Protein 6TCS (pdb70)

Solvent-accessible surface area: 10049 Å² total; per-residue (Å²): 127,2,100,7,70,19,55,52,83,70,39,88,18,58,87,44,68,179,6,68,0,53,0,118,9,72,82,47,0,58,138,107,87,48,11,32,0,1,0,0,16,17,70,127,88,91,22,6,98,3,3,0,40,5,6,64,102,68,44,110,82,10,55,104,50,6,55,9,60,39,67,17,45,65,0,32,0,29,0,62,42,0,65,95,69,1,40,7,30,0,13,0,0,0,5,55,58,69,14,10,25,13,0,81,5,0,61,3,48,43,104,196,35,107,4,67,13,58,38,31,32,137,24,63,71,56,25,59,24,132,0,24,0,48,9,54,58,65,51,2,87,53,1,37,0,1,0,0,0,19,28,33,102,95,44,42,7,46,0,3,0,1,9,17,130,91,33,67,65,51,46,8,96,74,9,73,76,69,15,72,5,48,72,38,68,107,140,37,12,0,28,1,56,9,63,67,6,44,71,95,2,29,2,43,4,12,0,0,45,4,22,95,157,83,22,51,35,8,0,42,24,26,4,83,17,24,101,0,40,8,44,147

Foldseek 3Di:
DKAKAKPPQEDEEAFFAKDKIKIFIPWFQDDPRFRAKWKWWAAPLFDTATADGRQFHGDPPHDPQWGKDDGTGMIMIMRNGHDPVRQTWMKMWGLSDPPIFIYWTYGYHYCVWAWAKDFADEDEAQAKTKMKIAIPPDQLLPFQKKFKWWAFVSTTIGTAKMAGNVGDIDGHPVQPPQWDKADDRVRNMIMIIGGRDDQRPFTFMKMFTFDPDDSTPDGRHIHSTDTHGHDD

Secondary structure (DSSP, 8-state):
---EEEE-SEEEE-TT--EEEEEEESS--EETTEE-EEEEEE-TTS--EEEEETTTEEPTT--TTEEEEEETTEEEEEESS--GGG-EEEEEEE-SSSSPEE---EEEEE---EEEEE--EEE-TT--EEEEEEEESS-GGG-SEEEEEEE-TTS-EEEEEEEETTS-EEE-TTTTTSEEEEEEGGGTEEEEEE-S--GGG-EEEEEEE--SSTTS---SEE---EEEEE--

Structure (mmCIF, N/CA/C/O backbone):
data_6TCS
#
_entry.id   6TCS
#
_cell.length_a   73.909
_cell.length_b   73.909
_cell.length_c   117.763
_cell.angle_alpha   90.000
_cell.angle_beta   90.000
_cell.angle_gamma   120.000
#
_symmetry.space_group_name_H-M   'P 31 2 1'
#
loop_
_entity.id
_entity.type
_entity.pdbx_description
1 polymer 'Omalizumab scFv'
2 non-polymer DI(HYDROXYETHYL)ETHER
3 water water
#
loop_
_atom_site.group_PDB
_atom_site.id
_atom_site.type_symbol
_atom_site.label_atom_id
_atom_site.label_alt_id
_atom_site.label_comp_id
_atom_site.label_asym_id
_atom_site.label_entity_id
_atom_site.label_seq_id
_atom_site.pdbx_PDB_ins_code
_atom_site.Cartn_x
_atom_site.Cartn_y
_atom_site.Cartn_z
_atom_site.occupancy
_atom_site.B_iso_or_equiv
_atom_site.auth_seq_id
_atom_site.auth_comp_id
_atom_site.auth_asym_id
_atom_site.auth_atom_id
_atom_site.pdbx_PDB_model_num
ATOM 1 N N . ASP A 1 1 ? -29.727 21.951 2.144 1.00 71.64 1 ASP A N 1
ATOM 2 C CA . ASP A 1 1 ? -30.899 21.733 1.302 1.00 65.02 1 ASP A CA 1
ATOM 3 C C . ASP A 1 1 ? -31.984 22.759 1.633 1.00 50.56 1 ASP A C 1
ATOM 4 O O . ASP A 1 1 ? -32.564 22.738 2.723 1.00 49.60 1 ASP A O 1
ATOM 9 N N . ILE A 1 2 ? -32.247 23.661 0.691 1.00 35.66 2 ILE A N 1
ATOM 10 C CA . ILE A 1 2 ? -33.222 24.724 0.897 1.00 33.13 2 ILE A CA 1
ATOM 11 C C . ILE A 1 2 ? -34.625 24.142 0.799 1.00 32.96 2 ILE A C 1
ATOM 12 O O . ILE A 1 2 ? -34.983 23.517 -0.205 1.00 34.12 2 ILE A O 1
AT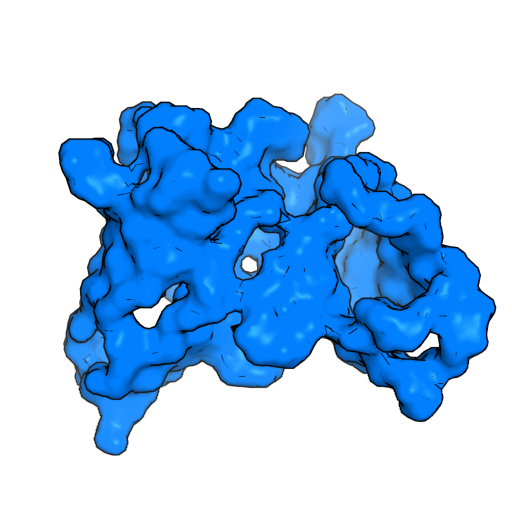OM 17 N N . GLN A 1 3 ? -35.426 24.349 1.838 1.00 23.39 3 GLN A N 1
ATOM 18 C CA . GLN A 1 3 ? -36.799 23.869 1.870 1.00 25.49 3 GLN A CA 1
ATOM 19 C C . GLN A 1 3 ? -37.749 25.034 1.616 1.00 21.13 3 GLN A C 1
ATOM 20 O O . GLN A 1 3 ? -37.496 26.160 2.052 1.00 21.34 3 GLN A O 1
ATOM 26 N N . LEU A 1 4 ? -38.833 24.764 0.893 1.00 21.24 4 LEU A N 1
ATOM 27 C CA . LEU A 1 4 ? -39.787 25.790 0.485 1.00 19.21 4 LEU A CA 1
ATOM 28 C C . LEU A 1 4 ? -41.152 25.460 1.066 1.00 24.93 4 LEU A C 1
ATOM 29 O O . LEU A 1 4 ? -41.676 24.363 0.841 1.00 25.68 4 LEU A O 1
ATOM 34 N N . THR A 1 5 ? -41.727 26.409 1.801 1.00 27.86 5 THR A N 1
ATOM 35 C CA . THR A 1 5 ? -43.042 26.256 2.416 1.00 37.43 5 THR A CA 1
ATOM 36 C C . THR A 1 5 ? -44.052 27.054 1.602 1.00 31.80 5 THR A C 1
ATOM 37 O O . THR A 1 5 ? -43.938 28.280 1.499 1.00 33.64 5 THR A O 1
ATOM 41 N N . GLN A 1 6 ? -45.036 26.367 1.030 1.00 23.05 6 GLN A N 1
ATOM 42 C CA . GLN A 1 6 ? -46.046 27.001 0.194 1.00 25.40 6 GLN A CA 1
ATOM 43 C C . GLN A 1 6 ? -47.356 27.089 0.958 1.00 28.93 6 GLN A C 1
ATOM 44 O O . GLN A 1 6 ? -47.819 26.094 1.525 1.00 31.73 6 GLN A O 1
ATOM 50 N N . SER A 1 7 ? -47.952 28.275 0.953 1.00 28.85 7 SER A N 1
ATOM 51 C CA . SER A 1 7 ? -49.199 28.516 1.654 1.00 28.96 7 SER A CA 1
ATOM 52 C C . SER A 1 7 ? -50.101 29.405 0.811 1.00 27.60 7 SER A C 1
ATOM 53 O O . SER A 1 7 ? -49.631 30.350 0.186 1.00 26.13 7 SER A O 1
ATOM 56 N N . PRO A 1 8 ? -51.402 29.090 0.774 1.00 29.74 8 PRO A N 1
ATOM 57 C CA . PRO A 1 8 ? -51.982 27.885 1.377 1.00 24.55 8 PRO A CA 1
ATOM 58 C C . PRO A 1 8 ? -51.693 26.644 0.533 1.00 26.06 8 PRO A C 1
ATOM 59 O O . PRO A 1 8 ? -51.187 26.789 -0.575 1.00 27.29 8 PRO A O 1
ATOM 63 N N . SER A 1 9 ? -51.987 25.449 1.046 1.00 27.46 9 SER A N 1
ATOM 64 C CA . SER A 1 9 ? -51.795 24.243 0.244 1.00 30.79 9 SER A CA 1
ATOM 65 C C . SER A 1 9 ? -52.916 24.025 -0.765 1.00 24.61 9 SER A C 1
ATOM 66 O O . SER A 1 9 ? -52.709 23.322 -1.757 1.00 27.92 9 SER A O 1
ATOM 69 N N . SER A 1 10 ? -54.090 24.604 -0.535 1.00 23.96 10 SER A N 1
ATOM 70 C CA . SER A 1 10 ? -55.193 24.542 -1.480 1.00 30.41 10 SER A CA 1
ATOM 71 C C . SER A 1 10 ? -56.141 25.690 -1.170 1.00 33.32 10 SER A C 1
ATOM 72 O O . SER A 1 10 ? -56.168 26.207 -0.050 1.00 28.84 10 SER A O 1
ATOM 75 N N . LEU A 1 11 ? -56.916 26.090 -2.177 1.00 29.80 11 LEU A N 1
ATOM 76 C CA . LEU A 1 11 ? -57.863 27.180 -1.992 1.00 28.72 11 LEU A CA 1
ATOM 77 C C . LEU A 1 11 ? -58.935 27.120 -3.071 1.00 31.29 11 LEU A C 1
ATOM 78 O O . LEU A 1 11 ? -58.695 26.647 -4.186 1.00 27.54 11 LEU A O 1
ATOM 83 N N . SER A 1 12 ? -60.115 27.618 -2.719 1.00 32.80 12 SER A N 1
ATOM 84 C CA . SER A 1 12 ? -61.243 27.742 -3.630 1.00 36.39 12 SER A CA 1
ATOM 85 C C . SER A 1 12 ? -61.527 29.216 -3.864 1.00 34.75 12 SER A C 1
ATOM 86 O O . SER A 1 12 ? -61.640 29.987 -2.906 1.00 33.59 12 SER A O 1
ATOM 89 N N . ALA A 1 13 ? -61.665 29.602 -5.128 1.00 33.73 13 ALA A N 1
ATOM 90 C CA . ALA A 1 13 ? -61.969 30.981 -5.475 1.00 34.16 13 ALA A CA 1
ATOM 91 C C . ALA A 1 13 ? -62.913 31.003 -6.670 1.00 33.33 13 ALA A C 1
ATOM 92 O O . ALA A 1 13 ? -63.117 29.995 -7.351 1.00 31.86 13 ALA A O 1
ATOM 94 N N . SER A 1 14 ? -63.496 32.170 -6.914 1.00 30.54 14 SER A N 1
ATOM 95 C CA . SER A 1 14 ? -64.398 32.378 -8.035 1.00 35.39 14 SER A CA 1
ATOM 96 C C . SER A 1 14 ? -63.675 33.099 -9.165 1.00 32.46 14 SER A C 1
ATOM 97 O O . SER A 1 14 ? -62.677 33.796 -8.950 1.00 30.89 14 SER A O 1
ATOM 100 N N . VAL A 1 15 ? -64.195 32.924 -10.383 1.00 25.22 15 VAL A N 1
ATOM 101 C CA . VAL A 1 15 ? -63.616 33.609 -11.533 1.00 27.85 15 VAL A CA 1
ATOM 102 C C . VAL A 1 15 ? -63.711 35.114 -11.325 1.00 21.28 15 VAL A C 1
ATOM 103 O O . VAL A 1 15 ? -64.722 35.636 -10.837 1.00 26.00 15 VAL A O 1
ATOM 107 N N . GLY A 1 16 ? -62.630 35.817 -11.659 1.00 21.89 16 GLY A N 1
ATOM 108 C CA . GLY A 1 16 ? -62.548 37.246 -11.453 1.00 29.37 16 GLY A CA 1
ATOM 109 C C . GLY A 1 16 ? -61.917 37.678 -10.146 1.00 31.09 16 GLY A C 1
ATOM 110 O O . GLY A 1 16 ? -61.620 38.871 -9.984 1.00 38.49 16 GLY A O 1
ATOM 111 N N . ASP A 1 17 ? -61.699 36.760 -9.211 1.00 26.34 17 ASP A N 1
ATOM 112 C CA . ASP A 1 17 ? -61.139 37.130 -7.920 1.00 32.35 17 ASP A CA 1
ATOM 113 C C . ASP A 1 17 ? -59.619 37.215 -7.984 1.00 26.28 17 ASP A C 1
ATOM 114 O O . ASP A 1 17 ? -58.969 36.579 -8.820 1.00 25.08 17 ASP A O 1
ATOM 119 N N . ARG A 1 18 ? -59.054 38.029 -7.097 1.00 27.00 18 ARG A N 1
ATOM 120 C CA . ARG A 1 18 ? -57.612 38.046 -6.906 1.00 33.56 18 ARG A CA 1
ATOM 121 C C . ARG A 1 18 ? -57.197 36.872 -6.028 1.00 36.59 18 ARG A C 1
ATOM 122 O O . ARG A 1 18 ? -57.862 36.551 -5.039 1.00 34.27 18 ARG A O 1
ATOM 130 N N . VAL A 1 19 ? -56.104 36.215 -6.412 1.00 34.39 19 VAL A N 1
ATOM 131 C CA . VAL A 1 19 ? -55.567 35.061 -5.700 1.00 27.43 19 VAL A CA 1
ATOM 132 C C . VAL A 1 19 ? -54.091 35.315 -5.440 1.00 28.19 19 VAL A C 1
ATOM 133 O O . VAL A 1 19 ? -53.353 35.693 -6.358 1.00 30.68 19 VAL A O 1
ATOM 137 N N . THR A 1 20 ? -53.660 35.114 -4.197 1.00 25.85 20 THR A N 1
ATOM 138 C CA . THR A 1 20 ? -52.252 35.254 -3.849 1.00 33.96 20 THR A CA 1
ATOM 139 C C . THR A 1 20 ? -51.766 34.004 -3.132 1.00 34.00 20 THR A C 1
ATOM 140 O O . THR A 1 20 ? -52.445 33.468 -2.253 1.00 38.10 20 THR A O 1
ATOM 144 N N . ILE A 1 21 ? -50.590 33.541 -3.534 1.00 32.94 21 ILE A N 1
ATOM 145 C CA . ILE A 1 21 ? -49.933 32.376 -2.964 1.00 31.74 21 ILE A CA 1
ATOM 146 C C . ILE A 1 21 ? -48.578 3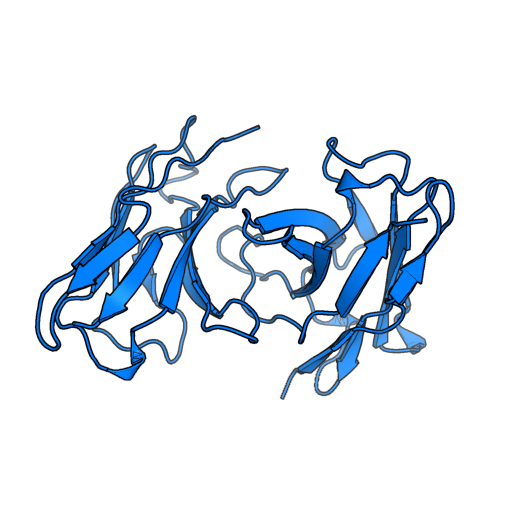2.833 -2.453 1.00 21.04 21 ILE A C 1
ATOM 147 O O . ILE A 1 21 ? -47.926 33.670 -3.083 1.00 23.20 21 ILE A O 1
ATOM 152 N N . THR A 1 22 ? -48.153 32.291 -1.318 1.00 24.99 22 THR A N 1
ATOM 153 C CA . THR A 1 22 ? -46.871 32.661 -0.742 1.00 30.17 22 THR A CA 1
ATOM 154 C C . THR A 1 22 ? -45.944 31.456 -0.702 1.00 23.66 22 THR A C 1
ATOM 155 O O . THR A 1 22 ? -46.381 30.308 -0.562 1.00 22.51 22 THR A O 1
ATOM 159 N N . CYS A 1 23 ? -44.657 31.737 -0.849 1.00 22.33 23 CYS A N 1
ATOM 160 C CA A CYS A 1 23 ? -43.618 30.724 -0.721 0.45 24.42 23 CYS A CA 1
ATOM 161 C CA B CYS A 1 23 ? -43.598 30.744 -0.742 0.55 24.36 23 CYS A CA 1
ATOM 162 C C . CYS A 1 23 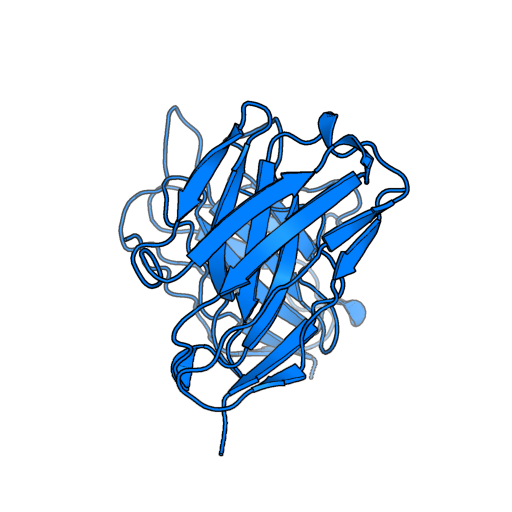? -42.567 31.256 0.244 1.00 26.31 23 CYS A C 1
ATOM 163 O O . CYS A 1 23 ? -42.044 32.361 0.065 1.00 31.16 23 CYS A O 1
ATOM 168 N N . ARG A 1 24 ? -42.281 30.477 1.281 1.00 24.63 24 ARG A N 1
ATOM 169 C CA . ARG A 1 24 ? -41.246 30.803 2.251 1.00 28.78 24 ARG A CA 1
ATOM 170 C C . ARG A 1 24 ? -40.081 29.848 2.052 1.00 25.56 24 ARG A C 1
ATOM 171 O O . ARG A 1 24 ? -40.278 28.629 2.007 1.00 23.41 24 ARG A O 1
ATOM 179 N N . ALA A 1 25 ? -38.881 30.401 1.918 1.00 24.20 25 ALA A N 1
ATOM 180 C CA . ALA A 1 25 ? -37.673 29.609 1.751 1.00 28.84 25 ALA A CA 1
ATOM 181 C C . ALA A 1 25 ? -36.921 29.535 3.074 1.00 31.43 25 ALA A C 1
ATOM 182 O O . ALA A 1 25 ? -36.811 30.533 3.793 1.00 29.70 25 ALA A O 1
ATOM 184 N N . SER A 1 26 ? -36.408 28.344 3.393 1.00 24.46 26 SER A N 1
ATOM 185 C CA . SER A 1 26 ? -35.668 28.117 4.628 1.00 32.84 26 SER A CA 1
ATOM 186 C C . SER A 1 26 ? -34.295 28.769 4.627 1.00 32.34 26 SER A C 1
ATOM 187 O O . SER A 1 26 ? -33.570 28.646 5.619 1.00 37.57 26 SER A O 1
ATOM 190 N N . GLN A 1 27 ? -33.931 29.448 3.545 1.00 32.59 27 GLN A N 1
ATOM 191 C CA . GLN A 1 27 ? -32.638 30.092 3.379 1.00 33.66 27 GLN A CA 1
ATOM 192 C C . GLN A 1 27 ? -32.768 31.042 2.194 1.00 35.97 27 GLN A C 1
ATOM 193 O O . GLN A 1 27 ? -33.575 30.809 1.287 1.00 26.56 27 GLN A O 1
ATOM 199 N N . SER A 1 28 ? -31.997 32.128 2.222 1.00 32.60 28 SER A N 1
ATOM 200 C CA . SER A 1 28 ? -32.109 33.134 1.172 1.00 30.97 28 SER A CA 1
ATOM 201 C C . SER A 1 28 ? -31.793 32.543 -0.200 1.00 30.99 28 SER A C 1
ATOM 202 O O . SER A 1 28 ? -30.904 31.700 -0.348 1.00 32.85 28 SER A O 1
ATOM 205 N N . VAL A 1 29 ? -32.534 32.987 -1.207 1.00 25.93 29 VAL A N 1
ATOM 206 C CA . VAL A 1 29 ? -32.250 32.625 -2.588 1.00 28.99 29 VAL A CA 1
ATOM 207 C C . VAL A 1 29 ? -31.793 33.842 -3.390 1.00 30.93 29 VAL A C 1
ATOM 208 O O . VAL A 1 29 ? -31.830 33.826 -4.617 1.00 30.83 29 VAL A O 1
ATOM 212 N N . ASP A 1 30 ? -31.354 34.895 -2.705 1.00 34.91 30 ASP A N 1
ATOM 213 C CA . ASP A 1 30 ? -30.817 36.075 -3.368 1.00 37.65 30 ASP A CA 1
ATOM 214 C C . ASP A 1 30 ? -29.379 35.841 -3.817 1.00 44.08 30 ASP A C 1
ATOM 215 O O . ASP A 1 30 ? -28.625 35.091 -3.190 1.00 44.34 30 ASP A O 1
ATOM 220 N N . TYR A 1 31 ? -29.001 36.507 -4.908 1.00 46.21 31 TYR A N 1
ATOM 221 C CA . TYR A 1 31 ? -27.622 36.462 -5.392 1.00 48.48 31 TYR A CA 1
ATOM 222 C C . TYR A 1 31 ? -27.404 37.590 -6.388 1.00 47.89 31 TYR A C 1
ATOM 223 O O . TYR A 1 31 ? -28.034 37.608 -7.452 1.00 37.55 31 TYR A O 1
ATOM 232 N N . ASP A 1 32 ? -26.511 38.521 -6.043 1.00 55.59 32 ASP A N 1
ATOM 233 C CA . ASP A 1 32 ? -26.107 39.609 -6.936 1.00 61.28 32 ASP A CA 1
ATOM 234 C C . ASP A 1 32 ? -27.305 40.455 -7.366 1.00 61.50 32 ASP A C 1
ATOM 235 O O . ASP A 1 32 ? -27.456 40.802 -8.540 1.00 61.87 32 ASP A O 1
ATOM 238 N N . GLY A 1 33 ? -28.172 40.787 -6.409 1.00 57.20 33 GLY A N 1
ATOM 239 C CA . GLY A 1 33 ? -29.318 41.631 -6.675 1.00 59.77 33 GLY A CA 1
ATOM 240 C C . GLY A 1 33 ? -30.530 40.936 -7.260 1.00 64.68 33 GLY A C 1
ATOM 241 O O . GLY A 1 33 ? -31.575 41.583 -7.417 1.00 69.67 33 GLY A O 1
ATOM 242 N N . ASP A 1 34 ? -30.435 39.653 -7.596 1.00 56.39 34 ASP A N 1
ATOM 243 C CA . ASP A 1 34 ? -31.558 38.888 -8.116 1.00 47.38 34 ASP A CA 1
ATOM 244 C C . ASP A 1 34 ? -31.975 37.813 -7.120 1.00 43.08 34 ASP A C 1
ATOM 245 O O . ASP A 1 34 ? -31.215 37.428 -6.224 1.00 34.82 34 ASP A O 1
ATOM 249 N N . SER A 1 35 ? -33.206 37.330 -7.288 1.00 31.69 35 SER A N 1
ATOM 250 C CA . SER A 1 35 ? -33.793 36.314 -6.419 1.00 32.78 35 SER A CA 1
ATOM 251 C C . SER A 1 35 ? -34.188 35.125 -7.283 1.00 31.99 35 SER A C 1
ATOM 252 O O . SER A 1 35 ? -35.074 35.239 -8.136 1.00 35.07 35 SER A O 1
ATOM 255 N N . TYR A 1 36 ? -33.546 33.983 -7.052 1.00 28.48 36 TYR A N 1
ATOM 256 C CA . TYR A 1 36 ? -33.719 32.819 -7.920 1.00 26.40 36 TYR A CA 1
ATOM 257 C C . TYR A 1 36 ? -34.900 31.976 -7.438 1.00 19.96 36 TYR A C 1
ATOM 258 O O . TYR A 1 36 ? -34.769 30.850 -6.959 1.00 23.23 36 TYR A O 1
ATOM 267 N N . MET A 1 37 ? -36.084 32.559 -7.587 1.00 16.03 37 MET A N 1
ATOM 268 C CA . MET A 1 37 ? -37.333 31.887 -7.271 1.00 21.99 37 MET A CA 1
ATOM 269 C C . MET A 1 37 ? -38.176 31.799 -8.535 1.00 22.59 37 MET A C 1
ATOM 270 O O . MET A 1 37 ? -38.277 32.767 -9.298 1.00 22.79 37 MET A O 1
ATOM 275 N N . ASN A 1 38 ? -38.774 30.638 -8.756 1.00 15.73 38 ASN A N 1
ATOM 276 C CA . ASN A 1 38 ? -39.507 30.368 -9.984 1.00 16.71 38 ASN A CA 1
ATOM 277 C C . ASN A 1 38 ? -40.883 29.824 -9.636 1.00 23.83 38 ASN A C 1
ATOM 278 O O . ASN A 1 38 ? -41.077 29.231 -8.571 1.00 25.95 38 ASN A O 1
ATOM 283 N N . TRP A 1 39 ? -41.844 30.041 -10.530 1.00 16.62 39 TRP A N 1
ATOM 284 C CA . TRP A 1 39 ? -43.202 29.559 -10.316 1.00 12.65 39 TRP A CA 1
ATOM 285 C C . TRP A 1 39 ? -43.636 28.727 -11.509 1.00 18.93 39 TRP A C 1
ATOM 286 O O . TRP A 1 39 ? -43.408 29.115 -12.656 1.00 17.19 39 TRP A O 1
ATOM 297 N N . TYR A 1 40 ? -44.263 27.587 -11.232 1.00 21.40 40 TYR A N 1
ATOM 298 C CA . TYR A 1 40 ? -44.767 26.698 -12.266 1.00 16.28 40 TYR A CA 1
ATOM 299 C C . TYR A 1 40 ? -46.264 26.486 -12.095 1.00 20.50 40 TYR A C 1
ATOM 300 O O . TYR A 1 40 ? -46.810 26.610 -10.993 1.00 22.08 40 TYR A O 1
ATOM 309 N N . GLN A 1 41 ? -46.916 26.161 -13.204 1.00 18.61 41 GLN A N 1
ATOM 310 C CA . GLN A 1 41 ? -48.329 25.820 -13.237 1.00 13.39 41 GLN A CA 1
ATOM 311 C C . GLN A 1 41 ? -48.460 24.405 -13.772 1.00 22.50 41 GLN A C 1
ATOM 312 O O . GLN A 1 41 ? -47.858 24.068 -14.797 1.00 18.84 41 GLN A O 1
ATOM 318 N N . GLN A 1 42 ? -49.235 23.574 -13.082 1.00 22.97 42 GLN A N 1
ATOM 319 C CA . GLN A 1 42 ? -49.463 22.206 -13.524 1.00 21.84 42 GLN A CA 1
ATOM 320 C C . GLN A 1 42 ? -50.952 21.914 -13.511 1.00 28.22 42 GLN A C 1
ATOM 321 O O . GLN A 1 42 ? -51.597 22.007 -12.463 1.00 26.16 42 GLN A O 1
ATOM 327 N N . LYS A 1 43 ? -51.484 21.562 -14.661 1.00 29.20 43 LYS A N 1
ATOM 328 C CA . LYS A 1 43 ? -52.825 21.023 -14.789 1.00 32.48 43 LYS A CA 1
ATOM 329 C C . LYS A 1 43 ? -52.775 19.502 -14.729 1.00 34.13 43 LYS A C 1
ATOM 330 O O . LYS A 1 43 ? -51.740 18.897 -15.016 1.00 32.56 43 LYS A O 1
ATOM 336 N N . PRO A 1 44 ? -53.866 18.849 -14.325 1.00 51.03 44 PRO A N 1
ATOM 337 C CA . PRO A 1 44 ? -53.811 17.395 -14.115 1.00 54.91 44 PRO A CA 1
ATOM 338 C C . PRO A 1 44 ? -53.501 16.642 -15.401 1.00 58.51 44 PRO A C 1
ATOM 339 O O . PRO A 1 44 ? -54.036 16.944 -16.471 1.00 56.54 44 PRO A O 1
ATOM 343 N N . GLY A 1 45 ? -52.615 15.652 -15.283 1.00 56.34 45 GLY A N 1
ATOM 344 C CA . GLY A 1 45 ? -52.202 14.841 -16.406 1.00 50.18 45 GLY A CA 1
ATOM 345 C C . GLY A 1 45 ? -51.088 15.417 -17.251 1.00 46.31 45 GLY A C 1
ATOM 346 O O . GLY A 1 45 ? -50.568 14.709 -18.121 1.00 51.51 45 GLY A O 1
ATOM 347 N N . LYS A 1 46 ? -50.693 16.665 -17.024 1.00 46.27 46 LYS A N 1
ATOM 348 C CA . LYS A 1 46 ? -49.720 17.343 -17.862 1.00 43.33 46 LYS A CA 1
ATOM 349 C C . LYS A 1 46 ? -48.498 17.740 -17.043 1.00 36.22 46 LYS A C 1
ATOM 350 O O . LYS A 1 46 ? -48.540 17.807 -15.812 1.00 32.26 46 LYS A O 1
ATOM 354 N N . ALA A 1 47 ? -47.399 18.000 -17.748 1.00 27.98 47 ALA A N 1
ATOM 355 C CA . ALA A 1 47 ? -46.178 18.440 -17.101 1.00 23.38 47 ALA A CA 1
ATOM 356 C C . ALA A 1 47 ? -46.315 19.881 -16.607 1.00 20.49 47 ALA A C 1
ATOM 357 O O . ALA A 1 47 ? -47.165 20.638 -17.085 1.00 20.03 47 ALA A O 1
ATOM 359 N N . PRO A 1 48 ? -45.501 20.280 -15.633 1.00 20.08 48 PRO A N 1
ATOM 360 C CA . PRO A 1 48 ? -45.515 21.678 -15.195 1.00 17.18 48 PRO A CA 1
ATOM 361 C C . PRO A 1 48 ? -45.136 22.623 -16.326 1.00 22.43 48 PRO A C 1
ATOM 362 O O . PRO A 1 48 ? -44.441 22.260 -17.279 1.00 27.93 48 PRO A O 1
ATOM 366 N N . LYS A 1 49 ? -45.613 23.858 -16.205 1.00 21.09 49 LYS A N 1
ATOM 367 C CA . LYS A 1 49 ? -45.330 24.924 -17.157 1.00 20.69 49 LYS A CA 1
ATOM 368 C C . LYS A 1 49 ? -44.723 26.106 -16.411 1.00 23.87 49 LYS A C 1
ATOM 369 O O . LYS A 1 49 ? -45.281 26.565 -15.409 1.00 16.44 49 LYS A O 1
ATOM 374 N N . LEU A 1 50 ? -43.586 26.596 -16.899 1.00 20.12 50 LEU A N 1
ATOM 375 C CA . LEU A 1 50 ? -42.908 27.715 -16.253 1.00 16.86 50 LEU A CA 1
ATOM 376 C C . LEU A 1 50 ? -43.691 29.007 -16.462 1.00 22.04 50 LEU A C 1
ATOM 377 O O . LEU A 1 50 ? -43.970 29.397 -17.602 1.00 22.35 50 LEU A O 1
ATOM 382 N N . LEU A 1 51 ? -44.042 29.678 -15.364 1.00 21.38 51 LEU A N 1
ATOM 383 C CA . LEU A 1 51 ? -44.722 30.970 -15.428 1.00 21.74 51 LEU A CA 1
ATOM 384 C C . LEU A 1 51 ? -43.783 32.138 -15.161 1.00 21.82 51 LEU A C 1
ATOM 385 O O . LEU A 1 51 ? -43.802 33.135 -15.889 1.00 20.97 51 LEU A O 1
ATOM 390 N N . ILE A 1 52 ? -42.966 32.032 -14.117 1.00 18.70 52 ILE A N 1
ATOM 391 C CA . ILE A 1 52 ? -42.153 33.128 -13.609 1.00 21.23 52 ILE A CA 1
ATOM 392 C C . ILE A 1 52 ? -40.753 32.603 -13.341 1.00 19.91 52 ILE A C 1
ATOM 393 O O . ILE A 1 52 ? -40.589 31.505 -12.799 1.00 24.94 52 ILE A O 1
ATOM 398 N N . TYR A 1 53 ? -39.744 33.387 -13.697 1.00 19.69 53 TYR A N 1
ATOM 399 C CA . TYR A 1 53 ? -38.383 33.089 -13.289 1.00 18.51 53 TYR A CA 1
ATOM 400 C C . TYR A 1 53 ? -37.759 34.334 -12.681 1.00 17.85 53 TYR A C 1
ATOM 401 O O . TYR A 1 53 ? -38.185 35.458 -12.959 1.00 27.13 53 TYR A O 1
ATOM 410 N N . ALA A 1 54 ? -36.746 34.115 -11.838 1.00 19.13 54 ALA A N 1
ATOM 411 C CA . ALA A 1 54 ? -36.061 35.196 -11.129 1.00 19.68 54 ALA A CA 1
ATOM 412 C C . ALA A 1 54 ? -37.062 36.076 -10.384 1.00 20.59 54 ALA A C 1
ATOM 413 O O . ALA A 1 54 ? -36.998 37.307 -10.430 1.00 19.48 54 ALA A O 1
ATOM 415 N N . ALA A 1 55 ? -38.028 35.419 -9.733 1.00 20.99 55 ALA A N 1
ATOM 416 C CA . ALA A 1 55 ? -38.979 36.027 -8.804 1.00 20.31 55 ALA A CA 1
ATOM 417 C C . ALA A 1 55 ? -40.076 36.842 -9.481 1.00 20.32 55 ALA A C 1
ATOM 418 O O . ALA A 1 55 ? -41.233 36.767 -9.058 1.00 23.99 55 ALA A O 1
ATOM 420 N N . SER A 1 56 ? -39.750 37.622 -10.520 1.00 28.83 56 SER A N 1
ATOM 421 C CA . SER A 1 56 ? -40.746 38.525 -11.091 1.00 31.58 56 SER A CA 1
ATOM 422 C C . SER A 1 56 ? -40.784 38.585 -12.612 1.00 31.78 56 SER A C 1
ATOM 423 O O . SER A 1 56 ? -41.600 39.340 -13.148 1.00 34.99 56 SER A O 1
ATOM 426 N N . TYR A 1 57 ? -39.956 37.825 -13.325 1.00 26.86 57 TYR A N 1
ATOM 427 C CA . TYR A 1 57 ? -39.911 37.903 -14.781 1.00 28.82 57 TYR A CA 1
ATOM 428 C C . TYR A 1 57 ? -40.900 36.925 -15.406 1.00 29.04 57 TYR A C 1
ATOM 429 O O . TYR A 1 57 ? -40.906 35.732 -15.080 1.00 30.29 57 TYR A O 1
ATOM 438 N N . LEU A 1 58 ? -41.733 37.441 -16.302 1.00 30.40 58 LEU A N 1
ATOM 439 C CA . LEU A 1 58 ? -42.751 36.643 -16.966 1.00 27.32 58 LEU A CA 1
ATOM 440 C C . LEU A 1 58 ? -42.122 35.828 -18.088 1.00 26.35 58 LEU A C 1
ATOM 441 O O . LEU A 1 58 ? -41.369 36.363 -18.907 1.00 32.25 58 LEU A O 1
ATOM 446 N N . GLU A 1 59 ? -42.418 34.533 -18.115 1.00 27.94 59 GLU A N 1
ATOM 447 C CA . GLU A 1 59 ? -42.042 33.704 -19.250 1.00 33.66 59 GLU A CA 1
ATOM 448 C C . GLU A 1 59 ? -42.867 34.099 -20.473 1.00 34.70 59 GLU A C 1
ATOM 449 O O . GLU A 1 59 ? -44.021 34.520 -20.357 1.00 32.13 59 GLU A O 1
ATOM 455 N N . SER A 1 60 ? -42.257 33.989 -21.654 1.00 39.19 60 SER A N 1
ATOM 456 C CA . SER A 1 60 ? -42.938 34.395 -22.880 1.00 43.99 60 SER A CA 1
ATOM 457 C C . SER A 1 60 ? -44.244 33.630 -23.058 1.00 40.07 60 SER A C 1
ATOM 458 O O . SER A 1 60 ? -44.325 32.429 -22.782 1.00 46.84 60 SER A O 1
ATOM 461 N N . GLY A 1 61 ? -45.278 34.342 -23.507 1.00 38.71 61 GLY A N 1
ATOM 462 C CA . GLY A 1 61 ? -46.592 33.763 -23.692 1.00 36.52 61 GLY A CA 1
ATOM 463 C C . GLY A 1 61 ? -47.453 33.674 -22.448 1.00 42.39 61 GLY A C 1
ATOM 464 O O . GLY A 1 61 ? -48.635 33.329 -22.560 1.00 47.85 61 GLY A O 1
ATOM 465 N N . VAL A 1 62 ? -46.914 33.969 -21.273 1.00 33.67 62 VAL A N 1
ATOM 466 C CA . VAL A 1 62 ? -47.701 33.892 -20.041 1.00 31.96 62 VAL A CA 1
ATOM 467 C C . VAL A 1 62 ? -48.530 35.168 -19.905 1.00 32.69 62 VAL A C 1
ATOM 468 O O . VAL A 1 62 ? -47.984 36.271 -20.063 1.00 30.81 62 VAL A O 1
ATOM 472 N N . PRO A 1 63 ? -49.829 35.061 -19.627 1.00 33.20 63 PRO A N 1
ATOM 473 C CA . PRO A 1 63 ? -50.674 36.260 -19.561 1.00 27.51 63 PRO A CA 1
ATOM 474 C C . PRO A 1 63 ? -50.258 37.181 -18.424 1.00 35.43 63 PRO A C 1
ATOM 475 O O . PRO A 1 63 ? -49.773 36.740 -17.379 1.00 29.86 63 PRO A O 1
ATOM 479 N N . SER A 1 64 ? -50.482 38.480 -18.631 1.00 37.75 64 SER A N 1
ATOM 480 C CA . SER A 1 64 ? -50.033 39.495 -17.684 1.00 43.60 64 SER A CA 1
ATOM 481 C C . SER A 1 64 ? -50.758 39.443 -16.344 1.00 40.18 64 SER A C 1
ATOM 482 O O . SER A 1 64 ? -50.347 40.145 -15.414 1.00 38.84 64 SER A O 1
ATOM 485 N N . ARG A 1 65 ? -51.823 38.648 -16.211 1.00 30.87 65 ARG A N 1
ATOM 486 C CA . ARG A 1 65 ? -52.482 38.560 -14.914 1.00 29.82 65 ARG A CA 1
ATOM 487 C C . ARG A 1 65 ? -51.653 37.789 -13.895 1.00 32.86 65 ARG A C 1
ATOM 488 O O . ARG A 1 65 ? -51.985 37.819 -12.707 1.00 30.59 65 ARG A O 1
ATOM 496 N N . PHE A 1 66 ? -50.594 37.107 -14.327 1.00 31.93 66 PHE A N 1
ATOM 497 C CA . PHE A 1 66 ? -49.660 36.450 -13.425 1.00 28.06 66 PHE A CA 1
ATOM 498 C C . PHE A 1 66 ? -48.518 37.401 -13.098 1.00 33.32 66 PHE A C 1
ATOM 499 O O . PHE A 1 66 ? -47.886 37.950 -14.004 1.00 30.27 66 PHE A O 1
ATOM 507 N N . SER A 1 67 ? -48.252 37.595 -11.808 1.00 29.59 67 SER A N 1
ATOM 508 C CA . SER A 1 67 ? -47.105 38.389 -11.396 1.00 31.90 67 SER A CA 1
ATOM 509 C C . SER A 1 67 ? -46.482 37.777 -10.153 1.00 33.31 67 SER A C 1
ATOM 510 O O . SER A 1 67 ? -47.186 37.255 -9.284 1.00 36.15 67 SER A O 1
ATOM 513 N N . GLY A 1 68 ? -45.156 37.839 -10.080 1.00 30.80 68 GLY A N 1
ATOM 514 C CA . GLY A 1 68 ? -44.416 37.382 -8.921 1.00 26.10 68 GLY A CA 1
ATOM 515 C C . GLY A 1 68 ? -43.722 38.549 -8.247 1.00 29.28 68 GLY A C 1
ATOM 516 O O . GLY A 1 68 ? -43.384 39.543 -8.895 1.00 34.31 68 GLY A O 1
ATOM 517 N N . SER A 1 69 ? -43.521 38.429 -6.937 1.00 22.59 69 SER A N 1
ATOM 518 C CA . SER A 1 69 ? -42.805 39.449 -6.186 1.00 26.78 69 SER A CA 1
ATOM 519 C C . SER A 1 69 ? -42.082 38.792 -5.020 1.00 27.96 69 SER A C 1
ATOM 520 O O . SER A 1 69 ? -42.300 37.616 -4.708 1.00 24.29 69 SER A O 1
ATOM 523 N N . GLY A 1 70 ? -41.214 39.567 -4.387 1.00 33.15 70 GLY A N 1
ATOM 524 C CA . GLY A 1 70 ? -40.533 39.156 -3.173 1.00 33.36 70 GLY A CA 1
ATOM 525 C C . GLY A 1 70 ? -39.030 39.067 -3.358 1.00 34.88 70 GLY A C 1
ATOM 526 O O . GLY A 1 70 ? -38.487 39.219 -4.451 1.00 35.31 70 GLY A O 1
ATOM 527 N N . SER A 1 71 ? -38.362 38.808 -2.235 1.00 33.29 71 SER A N 1
ATOM 528 C CA . SER A 1 71 ? -36.915 38.638 -2.206 1.00 45.66 71 SER A CA 1
ATOM 529 C C . SER A 1 71 ? -36.540 37.932 -0.908 1.00 42.18 71 SER A C 1
ATOM 530 O O . SER A 1 71 ? -37.373 37.734 -0.020 1.00 36.62 71 SER A O 1
ATOM 533 N N . GLY A 1 72 ? -35.269 37.551 -0.813 1.00 34.75 72 GLY A N 1
ATOM 534 C CA . GLY A 1 72 ? -34.774 36.883 0.374 1.00 31.97 72 GLY A CA 1
ATOM 535 C C . GLY A 1 72 ? -35.383 35.510 0.556 1.00 33.07 72 GLY A C 1
ATOM 536 O O . GLY A 1 72 ? -35.090 34.581 -0.204 1.00 29.24 72 GLY A O 1
ATOM 537 N N . THR A 1 73 ? -36.247 35.375 1.557 1.00 31.53 73 THR A N 1
ATOM 538 C CA . THR A 1 73 ? -36.906 34.115 1.861 1.00 32.79 73 THR A CA 1
ATOM 539 C C . THR A 1 73 ? -38.412 34.157 1.655 1.00 30.53 73 THR A C 1
ATOM 540 O O . THR A 1 73 ? -39.088 33.180 1.993 1.00 34.67 73 THR A O 1
ATOM 544 N N . ASP A 1 74 ? -38.957 35.248 1.115 1.00 23.99 74 ASP A N 1
ATOM 545 C CA . ASP A 1 74 ? -40.395 35.511 1.159 1.00 25.68 74 ASP A CA 1
ATOM 546 C C . ASP A 1 74 ? -40.875 35.926 -0.225 1.00 27.16 74 ASP A C 1
ATOM 547 O O . ASP A 1 74 ? -40.522 37.009 -0.705 1.00 35.02 74 ASP A O 1
ATOM 552 N N . PHE A 1 75 ? -41.699 35.085 -0.855 1.00 23.82 75 PHE A N 1
ATOM 553 C CA . PHE A 1 75 ? -42.079 35.283 -2.248 1.00 20.92 75 PHE A CA 1
ATOM 554 C C . PHE A 1 75 ? -43.573 35.060 -2.432 1.00 25.23 75 PHE A C 1
ATOM 555 O O . PHE A 1 75 ? -44.203 34.302 -1.687 1.00 20.44 75 PHE A O 1
ATOM 563 N N . THR A 1 76 ? -44.129 35.724 -3.450 1.00 22.76 76 THR A N 1
ATOM 564 C CA . THR A 1 76 ? -45.565 35.734 -3.691 1.00 22.73 76 THR A CA 1
ATOM 565 C C . THR A 1 76 ? -45.855 35.611 -5.181 1.00 21.74 76 THR A C 1
ATOM 566 O O . THR A 1 76 ? -45.205 36.259 -6.006 1.00 22.78 76 THR A O 1
ATOM 570 N N . LEU A 1 77 ? -46.829 34.770 -5.517 1.00 18.50 77 LEU A N 1
ATOM 571 C CA . LEU A 1 77 ? -47.407 34.713 -6.853 1.00 21.64 77 LEU A CA 1
ATOM 572 C C . LEU A 1 77 ? -48.828 35.248 -6.779 1.00 25.76 77 LEU A C 1
ATOM 573 O O . LEU A 1 77 ? -49.611 34.823 -5.923 1.00 32.99 77 LEU A O 1
ATOM 578 N N . THR A 1 78 ? -49.154 36.188 -7.661 1.00 23.89 78 THR A N 1
ATOM 579 C CA . THR A 1 78 ? -50.448 36.855 -7.655 1.00 27.42 78 THR A CA 1
ATOM 580 C C . THR A 1 78 ? -51.134 36.635 -8.994 1.00 28.54 78 THR A C 1
ATOM 581 O O . THR A 1 78 ? -50.530 36.853 -10.050 1.00 26.25 78 THR A O 1
ATOM 585 N N . ILE A 1 79 ? -52.378 36.178 -8.947 1.00 31.18 79 ILE A N 1
ATOM 586 C CA . ILE A 1 79 ? -53.251 36.136 -10.114 1.00 29.57 79 ILE A CA 1
ATOM 587 C C . ILE A 1 79 ? -54.261 37.253 -9.917 1.00 27.87 79 ILE A C 1
ATOM 588 O O . ILE A 1 79 ? -55.112 37.177 -9.025 1.00 30.20 79 ILE A O 1
ATOM 593 N N . SER A 1 80 ? -54.155 38.307 -10.728 1.00 24.17 80 SER A N 1
ATOM 594 C CA . SER A 1 80 ? -54.931 39.513 -10.458 1.00 30.36 80 SER A CA 1
ATOM 595 C C . SER A 1 80 ? -56.418 39.277 -10.679 1.00 35.58 80 SER A C 1
ATOM 596 O O . SER A 1 80 ? -57.254 39.856 -9.974 1.00 34.26 80 SER A O 1
ATOM 599 N N . SER A 1 81 ? -56.768 38.431 -11.650 1.00 30.00 81 SER A N 1
ATOM 600 C CA . SER A 1 81 ? -58.170 38.183 -11.984 1.00 30.68 81 SER A CA 1
ATOM 601 C C . SER A 1 81 ? -58.260 36.744 -12.482 1.00 27.64 81 SER A C 1
ATOM 602 O O . SER A 1 81 ? -57.972 36.471 -13.651 1.00 29.64 81 SER A O 1
ATOM 605 N N . LEU A 1 82 ? -58.665 35.842 -11.593 1.00 23.87 82 LEU A N 1
ATOM 606 C CA . LEU A 1 82 ? -58.689 34.417 -11.901 1.00 19.95 82 LEU A CA 1
ATOM 607 C C . LEU A 1 82 ? -59.572 34.121 -13.112 1.00 26.25 82 LEU A C 1
ATOM 608 O O . LEU A 1 82 ? -60.726 34.556 -13.181 1.00 28.92 82 LEU A O 1
ATOM 613 N N . GLN A 1 83 ? -59.021 33.378 -14.074 1.00 23.60 83 GLN A N 1
ATOM 614 C CA . GLN A 1 83 ? -59.770 32.949 -15.246 1.00 24.53 83 GLN A CA 1
ATOM 615 C C . GLN A 1 83 ? -60.047 31.449 -15.173 1.00 23.75 83 GLN A C 1
ATOM 616 O O . GLN A 1 83 ? -59.309 30.713 -14.512 1.00 24.50 83 GLN A O 1
ATOM 622 N N . PRO A 1 84 ? -61.114 30.971 -15.827 1.00 22.37 84 PRO A N 1
ATOM 623 C CA . PRO A 1 84 ? -61.408 29.525 -15.815 1.00 29.02 84 PRO A CA 1
ATOM 624 C C . PRO A 1 84 ? -60.210 28.638 -16.106 1.00 31.97 84 PRO A C 1
ATOM 625 O O . PRO A 1 84 ? -60.035 27.609 -15.444 1.00 34.31 84 PRO A O 1
ATOM 629 N N . GLU A 1 85 ? -59.370 29.014 -17.069 1.00 29.98 85 GLU A N 1
ATOM 630 C CA . GLU A 1 85 ? -58.207 28.204 -17.418 1.00 34.42 85 GLU A CA 1
ATOM 631 C C . GLU A 1 85 ? -57.108 28.225 -16.357 1.00 38.07 85 GLU A C 1
ATOM 632 O O . GLU A 1 85 ? -56.064 27.601 -16.573 1.00 27.22 85 GLU A O 1
ATOM 635 N N . ASP A 1 86 ? -57.294 28.914 -15.231 1.00 38.30 86 ASP A N 1
ATOM 636 C CA . ASP A 1 86 ? -56.252 29.016 -14.218 1.00 31.83 86 ASP A CA 1
ATOM 637 C C . ASP A 1 86 ? -56.413 28.005 -13.087 1.00 30.18 86 ASP A C 1
ATOM 638 O O . ASP A 1 86 ? -55.591 27.996 -12.166 1.00 27.79 86 ASP A O 1
ATOM 643 N N . PHE A 1 87 ? -57.441 27.162 -13.126 1.00 32.86 87 PHE A N 1
ATOM 644 C CA . PHE A 1 87 ? -57.590 26.109 -12.125 1.00 34.47 87 PHE A CA 1
ATOM 645 C C . PHE A 1 87 ? -56.472 25.093 -12.317 1.00 30.24 87 PHE A C 1
ATOM 646 O O . PHE A 1 87 ? -56.444 24.376 -13.321 1.00 30.36 87 PHE A O 1
ATOM 648 N N . ALA A 1 88 ? -55.552 25.027 -11.364 1.00 27.16 88 ALA A N 1
ATOM 649 C CA . ALA A 1 88 ? -54.352 24.210 -11.513 1.00 22.73 88 ALA A CA 1
ATOM 650 C C . ALA A 1 88 ? -53.656 24.137 -10.164 1.00 24.80 88 ALA A C 1
ATOM 651 O O . ALA A 1 88 ? -54.121 24.704 -9.172 1.00 26.97 88 ALA A O 1
ATOM 653 N N . THR A 1 89 ? -52.525 23.441 -10.138 1.00 23.53 89 THR A N 1
ATOM 654 C CA . THR A 1 89 ? -51.637 23.432 -8.987 1.00 22.39 89 THR A CA 1
ATOM 655 C C . THR A 1 89 ? -50.425 24.290 -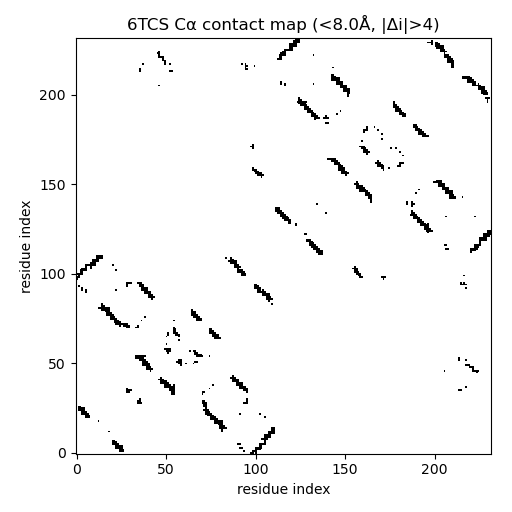9.311 1.00 20.19 89 THR A C 1
ATOM 656 O O . THR A 1 89 ? -49.851 24.174 -10.398 1.00 19.29 89 THR A O 1
ATOM 660 N N . TYR A 1 90 ? -50.041 25.150 -8.373 1.00 20.26 90 TYR A N 1
ATOM 661 C CA . TYR A 1 90 ? -48.940 26.082 -8.570 1.00 18.21 90 TYR A CA 1
ATOM 662 C C . TYR A 1 90 ? -47.802 25.727 -7.624 1.00 20.16 90 TYR A C 1
ATOM 663 O O . TYR A 1 90 ? -48.032 25.475 -6.438 1.00 24.10 90 TYR A O 1
ATOM 672 N N . TYR A 1 91 ? -46.584 25.686 -8.160 1.00 19.52 91 TYR A N 1
ATOM 673 C CA . TYR A 1 91 ? -45.391 25.295 -7.427 1.00 19.29 91 TYR A CA 1
ATOM 674 C C . TYR A 1 91 ? -44.360 26.408 -7.483 1.00 26.11 91 TYR A C 1
ATOM 675 O O . TYR A 1 91 ? -44.138 27.004 -8.543 1.00 20.10 91 TYR A O 1
ATOM 684 N N . CYS A 1 92 ? -43.711 26.664 -6.354 1.00 16.58 92 CYS A N 1
ATOM 685 C CA . CYS A 1 92 ? -42.499 27.466 -6.373 1.00 13.11 92 CYS A CA 1
ATOM 686 C C . CYS A 1 92 ? -41.279 26.553 -6.449 1.00 11.96 92 CYS A C 1
ATOM 687 O O . CYS A 1 92 ? -41.345 25.360 -6.142 1.00 13.78 92 CYS A O 1
ATOM 690 N N . GLN A 1 93 ? -40.157 27.131 -6.869 1.00 12.10 93 GLN A N 1
ATOM 691 C CA . GLN A 1 93 ? -38.922 26.382 -7.049 1.00 12.19 93 GLN A CA 1
ATOM 692 C C . GLN A 1 93 ? -37.760 27.352 -6.936 1.00 12.70 93 GLN A C 1
ATOM 693 O O . GLN A 1 93 ? -37.798 28.434 -7.528 1.00 20.43 93 GLN A O 1
ATOM 699 N N . GLN A 1 94 ? -36.732 26.965 -6.187 1.00 18.15 94 GLN A N 1
ATOM 700 C CA . GLN A 1 94 ? -35.537 27.785 -6.057 1.00 16.46 94 GLN A CA 1
ATOM 701 C C . GLN A 1 94 ? -34.447 27.233 -6.962 1.00 16.49 94 GLN A C 1
ATOM 702 O O . GLN A 1 94 ? -34.267 26.018 -7.070 1.00 19.19 94 GLN A O 1
ATOM 708 N N . SER A 1 95 ? -33.737 28.137 -7.628 1.00 17.38 95 SER A N 1
ATOM 709 C CA . SER A 1 95 ? -32.628 27.781 -8.501 1.00 22.81 95 SER A CA 1
ATOM 710 C C . SER A 1 95 ? -31.332 28.417 -8.023 1.00 28.55 95 SER A C 1
ATOM 711 O O . SER A 1 95 ? -30.404 28.616 -8.813 1.00 27.89 95 SER A O 1
ATOM 714 N N . HIS A 1 96 ? -31.265 28.750 -6.734 1.00 32.71 96 HIS A N 1
ATOM 715 C CA . HIS A 1 96 ? -30.076 29.371 -6.173 1.00 30.02 96 HIS A CA 1
ATOM 716 C C . HIS A 1 96 ? -28.965 28.360 -5.932 1.00 31.74 96 HIS A C 1
ATOM 717 O O . HIS A 1 96 ? -27.784 28.712 -6.032 1.00 35.99 96 HIS A O 1
ATOM 724 N N . GLU A 1 97 ? -29.308 27.113 -5.620 1.00 22.87 97 GLU A N 1
ATOM 725 C CA . GLU A 1 97 ? -28.271 26.122 -5.377 1.00 30.65 97 GLU A CA 1
ATOM 726 C C . GLU A 1 97 ? -28.859 24.723 -5.472 1.00 34.31 97 GLU A C 1
ATOM 727 O O . GLU A 1 97 ? -30.058 24.518 -5.259 1.00 31.59 97 GLU A O 1
ATOM 733 N N . ASP A 1 98 ? -27.991 23.769 -5.786 1.00 34.29 98 ASP A N 1
ATOM 734 C CA . ASP A 1 98 ? -28.369 22.369 -5.868 1.00 36.28 98 ASP A CA 1
ATOM 735 C C . ASP A 1 98 ? -28.337 21.747 -4.476 1.00 27.20 98 ASP A C 1
ATOM 736 O O . ASP A 1 98 ? -27.522 22.139 -3.651 1.00 32.11 98 ASP A O 1
ATOM 741 N N . PRO A 1 99 ? -29.238 20.791 -4.199 1.00 32.34 99 PRO A N 1
ATOM 742 C CA . PRO A 1 99 ? -30.325 20.351 -5.084 1.00 23.51 99 PRO A CA 1
ATOM 743 C C . PRO A 1 99 ? -31.408 21.413 -5.240 1.00 27.29 99 PRO A C 1
ATOM 744 O O . PRO A 1 99 ? -31.820 22.022 -4.255 1.00 22.90 99 PRO A O 1
ATOM 748 N N . TYR A 1 100 ? -31.832 21.653 -6.475 1.00 23.57 100 TYR A N 1
ATOM 749 C CA . TYR A 1 100 ? -32.918 22.590 -6.724 1.00 21.55 100 TYR A CA 1
ATOM 750 C C . TYR A 1 100 ? -34.206 21.988 -6.187 1.00 26.18 100 TYR A C 1
ATOM 751 O O . TYR A 1 100 ? -34.482 20.802 -6.394 1.00 35.55 100 TYR A O 1
ATOM 760 N N . THR A 1 101 ? -34.968 22.783 -5.446 1.00 18.05 101 THR A N 1
ATOM 761 C CA . THR A 1 101 ? -36.071 22.254 -4.663 1.00 15.69 101 THR A CA 1
ATOM 762 C C . THR A 1 101 ? -37.361 22.970 -5.009 1.00 15.07 101 THR A C 1
ATOM 763 O O . THR A 1 101 ? -37.367 24.157 -5.346 1.00 19.81 101 THR A O 1
ATOM 767 N N . PHE A 1 102 ? -38.452 22.226 -4.905 1.00 18.65 102 PHE A N 1
ATOM 768 C CA . PHE A 1 102 ? -39.788 22.705 -5.197 1.00 15.55 102 PHE A CA 1
ATOM 769 C C . PHE A 1 102 ? -40.585 22.768 -3.905 1.00 26.21 102 PHE A C 1
ATOM 770 O O . PHE A 1 102 ? -40.337 22.003 -2.968 1.00 18.72 102 PHE A O 1
ATOM 778 N N . GLY A 1 103 ? -41.537 23.691 -3.859 1.00 26.03 103 GLY A N 1
ATOM 779 C CA . GLY A 1 103 ? -42.557 23.638 -2.838 1.00 23.98 103 GLY A CA 1
ATOM 780 C C . GLY A 1 103 ? -43.521 22.504 -3.125 1.00 28.68 103 GLY A C 1
ATOM 781 O O . GLY A 1 103 ? -43.511 21.890 -4.193 1.00 25.22 103 GLY A O 1
ATOM 782 N N . CYS A 1 104 ? -44.375 22.215 -2.151 1.00 27.91 104 CYS A N 1
ATOM 783 C CA . CYS A 1 104 ? -45.291 21.093 -2.297 1.00 42.29 104 CYS A CA 1
ATOM 784 C C . CYS A 1 104 ? -46.618 21.485 -2.935 1.00 37.25 104 CYS A C 1
ATOM 785 O O . CYS A 1 104 ? -47.516 20.642 -3.034 1.00 39.21 104 CYS A O 1
ATOM 788 N N . GLY A 1 105 ? -46.757 22.725 -3.375 1.00 27.08 105 GLY A N 1
ATOM 789 C CA . GLY A 1 105 ? -47.803 23.060 -4.318 1.00 27.50 105 GLY A CA 1
ATOM 790 C C . GLY A 1 105 ? -49.014 23.698 -3.669 1.00 32.02 105 GLY A C 1
ATOM 791 O O . GLY A 1 105 ? -49.326 23.467 -2.495 1.00 31.04 105 GLY A O 1
ATOM 792 N N . THR A 1 106 ? -49.709 24.521 -4.447 1.00 27.76 106 THR A N 1
ATOM 793 C CA . THR A 1 106 ? -50.981 25.111 -4.046 1.00 19.85 106 THR A CA 1
ATOM 794 C C . THR A 1 106 ? -52.016 24.723 -5.090 1.00 21.02 106 THR A C 1
ATOM 795 O O . THR A 1 106 ? -51.928 25.150 -6.247 1.00 25.79 106 THR A O 1
ATOM 799 N N . LYS A 1 107 ? -52.987 23.912 -4.685 1.00 17.26 107 LYS A N 1
ATOM 800 C CA . LYS A 1 107 ? -54.064 23.510 -5.577 1.00 21.06 107 LYS A CA 1
ATOM 801 C C . LYS A 1 107 ? -55.121 24.611 -5.598 1.00 32.97 107 LYS A C 1
ATOM 802 O O . LYS A 1 107 ? -55.737 24.907 -4.568 1.00 30.08 107 LYS A O 1
ATOM 805 N N . VAL A 1 108 ? -55.314 25.241 -6.754 1.00 24.13 108 VAL A N 1
ATOM 806 C CA . VAL A 1 108 ? -56.281 26.325 -6.898 1.00 23.76 108 VAL A CA 1
ATOM 807 C C . VAL A 1 108 ? -57.511 25.742 -7.583 1.00 27.86 108 VAL A C 1
ATOM 808 O O . VAL A 1 108 ? -57.515 25.512 -8.794 1.00 32.76 108 VAL A O 1
ATOM 812 N N . GLU A 1 109 ? -58.557 25.489 -6.802 1.00 35.98 109 GLU A N 1
ATOM 813 C CA . GLU A 1 109 ? -59.815 24.954 -7.308 1.00 41.33 109 GLU A CA 1
ATOM 814 C C . GLU A 1 109 ? -60.810 26.096 -7.455 1.00 53.20 109 GLU A C 1
ATOM 815 O O . GLU A 1 109 ? -60.961 26.912 -6.543 1.00 48.23 109 GLU A O 1
ATOM 817 N N . ILE A 1 110 ? -61.478 26.161 -8.599 1.00 70.47 110 ILE A N 1
ATOM 818 C CA . ILE A 1 110 ? -62.306 27.310 -8.947 1.00 69.98 110 ILE A CA 1
ATOM 819 C C . ILE A 1 110 ? -63.760 26.988 -8.623 1.00 65.93 110 ILE A C 1
ATOM 820 O O . ILE A 1 110 ? -64.337 26.048 -9.184 1.00 58.45 110 ILE A O 1
ATOM 825 N N . LYS A 1 111 ? -64.341 27.776 -7.718 1.00 70.24 111 LYS A N 1
ATOM 826 C CA . LYS A 1 111 ? -65.702 27.583 -7.214 1.00 74.92 111 LYS A CA 1
ATOM 827 C C . LYS A 1 111 ? -65.875 26.192 -6.604 1.00 72.33 111 LYS A C 1
ATOM 828 O O . LYS A 1 111 ? -64.901 25.565 -6.177 1.00 63.80 111 LYS A O 1
ATOM 830 N N . GLU A 1 134 ? -40.726 22.505 -33.439 1.00 60.13 1001 GLU A N 1
ATOM 831 C CA . GLU A 1 134 ? -40.595 23.047 -32.091 1.00 58.58 1001 GLU A CA 1
ATOM 832 C C . GLU A 1 134 ? -40.166 21.951 -31.120 1.00 42.12 1001 GLU A C 1
ATOM 833 O O . GLU A 1 134 ? -40.539 20.790 -31.285 1.00 35.02 1001 GLU A O 1
ATOM 839 N N . VAL A 1 135 ? -39.389 22.336 -30.103 1.00 32.70 1002 VAL A N 1
ATOM 840 C CA . VAL A 1 135 ? -38.756 21.361 -29.224 1.00 37.02 1002 VAL A CA 1
ATOM 841 C C . VAL A 1 135 ? -39.813 20.531 -28.502 1.00 37.03 1002 VAL A C 1
ATOM 842 O O . VAL A 1 135 ? -40.789 21.063 -27.957 1.00 35.77 1002 VAL A O 1
ATOM 846 N N . GLN A 1 136 ? -39.626 19.213 -28.509 1.00 24.58 1003 GLN A N 1
ATOM 847 C CA . GLN A 1 136 ? -40.489 18.300 -27.775 1.00 35.39 1003 GLN A CA 1
ATOM 848 C C . GLN A 1 136 ? -39.645 17.205 -27.135 1.00 32.69 1003 GLN A C 1
ATOM 849 O O . GLN A 1 136 ? -38.681 16.721 -27.736 1.00 30.33 1003 GLN A O 1
ATOM 855 N N . LEU A 1 137 ? -40.011 16.818 -25.914 1.00 24.87 1004 LEU A N 1
ATOM 856 C CA . LEU A 1 137 ? -39.288 15.810 -25.144 1.00 29.17 1004 LEU A CA 1
ATOM 857 C C . LEU A 1 137 ? -40.202 14.619 -24.888 1.00 28.61 1004 LEU A C 1
ATOM 858 O O . LEU A 1 137 ? -41.342 14.796 -24.442 1.00 27.90 1004 LEU A O 1
ATOM 863 N N . VAL A 1 138 ? -39.707 13.410 -25.157 1.00 27.84 1005 VAL A N 1
ATOM 864 C CA . VAL A 1 138 ? -40.511 12.190 -25.056 1.00 35.12 1005 VAL A CA 1
ATOM 865 C C . VAL A 1 138 ? -39.764 11.157 -24.214 1.00 35.42 1005 VAL A C 1
ATOM 866 O O . VAL A 1 138 ? -38.729 10.630 -24.645 1.00 32.26 1005 VAL A O 1
ATOM 870 N N . GLU A 1 139 ? -40.303 10.840 -23.037 1.00 30.10 1006 GLU A N 1
ATOM 871 C CA . GLU A 1 139 ? -39.706 9.839 -22.160 1.00 32.65 1006 GLU A CA 1
ATOM 872 C C . GLU A 1 139 ? -40.129 8.434 -22.568 1.00 36.28 1006 GLU A C 1
ATOM 873 O O . GLU A 1 139 ? -41.226 8.218 -23.090 1.00 40.32 1006 GLU A O 1
ATOM 879 N N . SER A 1 140 ? -39.248 7.471 -22.301 1.00 29.63 1007 SER A N 1
ATOM 880 C CA . SER A 1 140 ? -39.586 6.060 -22.418 1.00 30.28 1007 SER A CA 1
ATOM 881 C C . SER A 1 140 ? -38.753 5.277 -21.410 1.00 30.63 1007 SER A C 1
ATOM 882 O O . SER A 1 140 ? -37.815 5.803 -20.804 1.00 23.67 1007 SER A O 1
ATOM 885 N N . GLY A 1 141 ? -39.109 4.006 -21.233 1.00 28.71 1008 GLY A N 1
ATOM 886 C CA . GLY A 1 141 ? -38.389 3.124 -20.340 1.00 32.14 1008 GLY A CA 1
ATOM 887 C C . GLY A 1 141 ? -39.014 2.919 -18.978 1.00 36.39 1008 GLY A C 1
ATOM 888 O O . GLY A 1 141 ? -38.472 2.143 -18.180 1.00 49.70 1008 GLY A O 1
ATOM 889 N N . GLY A 1 142 ? -40.129 3.588 -18.678 1.00 30.92 1009 GLY A N 1
ATOM 890 C CA . GLY A 1 142 ? -40.798 3.380 -17.410 1.00 31.86 1009 GLY A CA 1
ATOM 891 C C . GLY A 1 142 ? -41.654 2.127 -17.401 1.00 43.30 1009 GLY A C 1
ATOM 892 O O . GLY A 1 142 ? -41.846 1.460 -18.418 1.00 56.42 1009 GLY A O 1
ATOM 893 N N . GLY A 1 143 ? -42.171 1.806 -16.226 1.00 44.23 1010 GLY A N 1
ATOM 894 C CA . GLY A 1 143 ? -43.047 0.664 -16.069 1.00 39.34 1010 GLY A CA 1
ATOM 895 C C . GLY A 1 143 ? -42.966 0.112 -14.657 1.00 41.21 1010 GLY A C 1
ATOM 896 O O . GLY A 1 143 ? -42.521 0.789 -13.734 1.00 36.61 1010 GLY A O 1
ATOM 897 N N . LEU A 1 144 ? -43.409 -1.136 -14.524 1.00 44.87 1011 LEU A N 1
ATOM 898 C CA . LEU A 1 144 ? -43.472 -1.828 -13.243 1.00 43.93 1011 LEU A CA 1
ATOM 899 C C . LEU A 1 144 ? -42.190 -2.625 -13.024 1.00 45.85 1011 LEU A C 1
ATOM 900 O O . LEU A 1 144 ? -41.831 -3.470 -13.850 1.00 56.22 1011 LEU A O 1
ATOM 905 N N . VAL A 1 145 ? -41.506 -2.358 -11.910 1.00 43.15 1012 VAL A N 1
ATOM 906 C CA . VAL A 1 145 ? -40.263 -3.033 -11.557 1.00 44.37 1012 VAL A CA 1
ATOM 907 C C . VAL A 1 145 ? -40.367 -3.559 -10.133 1.00 43.96 1012 VAL A C 1
ATOM 908 O O . VAL A 1 145 ? -41.048 -2.977 -9.283 1.00 38.84 1012 VAL A O 1
ATOM 912 N N . GLN A 1 146 ? -39.670 -4.666 -9.871 1.00 49.80 1013 GLN A N 1
ATOM 913 C CA . GLN A 1 146 ? -39.612 -5.215 -8.525 1.00 52.52 1013 GLN A CA 1
ATOM 914 C C . GLN A 1 146 ? -38.602 -4.440 -7.677 1.00 50.07 1013 GLN A C 1
ATOM 915 O O . GLN A 1 146 ? -37.617 -3.911 -8.201 1.00 39.51 1013 GLN A O 1
ATOM 917 N N . PRO A 1 147 ? -38.834 -4.346 -6.366 1.00 55.98 1014 PRO A N 1
ATOM 918 C CA . PRO A 1 147 ? -37.862 -3.671 -5.496 1.00 52.58 1014 PRO A CA 1
ATOM 919 C C . PRO A 1 147 ? -36.492 -4.325 -5.600 1.00 49.95 1014 PRO A C 1
ATOM 920 O O . PRO A 1 147 ? -36.373 -5.547 -5.713 1.00 56.20 1014 PRO A O 1
ATOM 924 N N . GLY A 1 148 ? -35.452 -3.494 -5.576 1.00 36.12 1015 GLY A N 1
ATOM 925 C CA . GLY A 1 148 ? -34.104 -3.960 -5.819 1.00 37.17 1015 GLY A CA 1
ATOM 926 C C . GLY A 1 148 ? -33.708 -4.056 -7.279 1.00 42.55 1015 GLY A C 1
ATOM 927 O O . GLY A 1 148 ? -32.518 -4.232 -7.570 1.00 40.24 1015 GLY A O 1
ATOM 928 N N . GLY A 1 149 ? -34.656 -3.945 -8.207 1.00 44.50 1016 GLY A N 1
ATOM 929 C CA . GLY A 1 149 ? -34.358 -4.011 -9.621 1.00 39.22 1016 GLY A CA 1
ATOM 930 C C . GLY A 1 149 ? -33.779 -2.708 -10.146 1.00 45.07 1016 GLY A C 1
ATOM 931 O O . GLY A 1 149 ? -33.421 -1.793 -9.401 1.00 53.14 1016 GLY A O 1
ATOM 932 N N . SER A 1 150 ? -33.693 -2.632 -11.471 1.00 39.77 1017 SER A N 1
ATOM 933 C CA . SER A 1 150 ? -33.088 -1.493 -12.140 1.00 38.78 1017 SER A CA 1
ATOM 934 C C . SER A 1 150 ? -33.982 -1.011 -13.273 1.00 38.19 1017 SER A C 1
ATOM 935 O O . SER A 1 150 ? -34.787 -1.763 -13.829 1.00 38.37 1017 SER A O 1
ATOM 938 N N . LEU A 1 151 ? -33.816 0.264 -13.614 1.00 40.95 1018 LEU A N 1
ATOM 939 C CA A LEU A 1 151 ? -34.582 0.896 -14.675 0.44 45.43 1018 LEU A CA 1
ATOM 940 C CA B LEU A 1 151 ? -34.581 0.896 -14.676 0.56 45.42 1018 LEU A CA 1
ATOM 941 C C . LEU A 1 151 ? -33.662 1.763 -15.520 1.00 42.67 1018 LEU A C 1
ATOM 942 O O . LEU A 1 151 ? -32.631 2.248 -15.046 1.00 38.40 1018 LEU A O 1
ATOM 948 N N . ARG A 1 152 ? -34.051 1.955 -16.777 1.00 42.70 1019 ARG A N 1
ATOM 949 C CA . ARG A 1 152 ? -33.358 2.861 -17.681 1.00 40.80 1019 ARG A CA 1
ATOM 950 C C . ARG A 1 152 ? -34.406 3.712 -18.378 1.00 34.41 1019 ARG A C 1
ATOM 951 O O . ARG A 1 152 ? -35.308 3.177 -19.029 1.00 34.22 1019 ARG A O 1
ATOM 959 N N . LEU A 1 153 ? -34.305 5.026 -18.221 1.00 29.00 1020 LEU A N 1
ATOM 960 C CA . LEU A 1 153 ? -35.195 5.958 -18.895 1.00 25.09 1020 LEU A CA 1
ATOM 961 C C . LEU A 1 153 ? -34.446 6.669 -20.011 1.00 25.18 1020 LEU A C 1
ATOM 962 O O . LEU A 1 153 ? -33.256 6.968 -19.879 1.00 26.78 1020 LEU A O 1
ATOM 967 N N . SER A 1 154 ? -35.143 6.927 -21.114 1.00 21.98 1021 SER A N 1
ATOM 968 C CA A SER A 1 154 ? -34.598 7.719 -22.204 0.50 23.84 1021 SER A CA 1
ATOM 969 C CA B SER A 1 154 ? -34.611 7.705 -22.224 0.50 23.88 1021 SER A CA 1
ATOM 970 C C . SER A 1 154 ? -35.505 8.912 -22.460 1.00 27.37 1021 SER A C 1
ATOM 971 O O . SER A 1 154 ? -36.732 8.818 -22.336 1.00 23.00 1021 SER A O 1
ATOM 976 N N . CYS A 1 155 ? -34.890 10.039 -22.791 1.00 18.65 1022 CYS A N 1
ATOM 977 C CA . CYS A 1 155 ? -35.609 11.225 -23.226 1.00 26.81 1022 CYS A CA 1
ATOM 978 C C . CYS A 1 155 ? -35.113 11.518 -24.634 1.00 26.13 1022 CYS A C 1
ATOM 979 O O . CYS A 1 155 ? -33.985 11.984 -24.811 1.00 23.96 1022 CYS A O 1
ATOM 982 N N . ALA A 1 156 ? -35.936 11.209 -25.630 1.00 22.36 1023 ALA A N 1
ATOM 983 C CA . ALA A 1 156 ? -35.630 11.560 -27.009 1.00 26.06 1023 ALA A CA 1
ATOM 984 C C . ALA A 1 156 ? -36.020 13.013 -27.234 1.00 27.70 1023 ALA A C 1
ATOM 985 O O . ALA A 1 156 ? -37.161 13.402 -26.966 1.00 31.89 1023 ALA A O 1
ATOM 987 N N . VAL A 1 157 ? -35.070 13.822 -27.689 1.00 27.73 1024 VAL A N 1
ATOM 988 C CA . VAL A 1 157 ? -35.313 15.230 -27.984 1.00 24.03 1024 VAL A CA 1
ATOM 989 C C . VAL A 1 157 ? -35.577 15.362 -29.475 1.00 24.21 1024 VAL A C 1
ATOM 990 O O . VAL A 1 157 ? -34.795 14.869 -30.295 1.00 28.60 1024 VAL A O 1
ATOM 994 N N . SER A 1 158 ? -36.679 16.013 -29.833 1.00 25.42 1025 SER A N 1
ATOM 995 C CA . SER A 1 158 ? -37.011 16.243 -31.231 1.00 26.60 1025 SER A CA 1
ATOM 996 C C . SER A 1 158 ? -37.266 17.728 -31.454 1.00 22.13 1025 SER A C 1
ATOM 997 O O . SER A 1 158 ? -37.629 18.463 -30.533 1.00 21.39 1025 SER A O 1
ATOM 1000 N N . GLY A 1 159 ? -37.073 18.162 -32.699 1.00 21.28 1026 GLY A N 1
ATOM 1001 C CA . GLY A 1 159 ? -37.287 19.553 -33.050 1.00 16.94 1026 GLY A CA 1
ATOM 1002 C C . GLY A 1 159 ? -36.224 20.497 -32.550 1.00 26.29 1026 GLY A C 1
ATOM 1003 O O . GLY A 1 159 ? -36.431 21.715 -32.572 1.00 22.40 1026 GLY A O 1
ATOM 1004 N N . TYR A 1 160 ? -35.079 19.968 -32.128 1.00 22.13 1027 TYR A N 1
ATOM 1005 C CA . TYR A 1 160 ? -34.081 20.721 -31.387 1.00 20.21 1027 TYR A CA 1
ATOM 1006 C C . TYR A 1 160 ? -32.851 19.843 -31.209 1.00 19.25 1027 TYR A C 1
ATOM 1007 O O . TYR A 1 160 ? -32.978 18.643 -30.960 1.00 17.46 1027 TYR A O 1
ATOM 1016 N N . SER A 1 161 ? -31.669 20.436 -31.348 1.00 18.70 1028 SER A N 1
ATOM 1017 C CA . SER A 1 161 ? -30.435 19.686 -31.158 1.00 24.43 1028 SER A CA 1
ATOM 1018 C C . SER A 1 161 ? -30.104 19.590 -29.678 1.00 28.76 1028 SER A C 1
ATOM 1019 O O . SER A 1 161 ? -30.085 20.602 -28.969 1.00 21.47 1028 SER A O 1
ATOM 1022 N N . ILE A 1 162 ? -29.829 18.369 -29.216 1.00 23.05 1029 ILE A N 1
ATOM 1023 C CA . ILE A 1 162 ? -29.478 18.169 -27.815 1.00 26.99 1029 ILE A CA 1
ATOM 1024 C C . ILE A 1 162 ? -28.211 18.937 -27.457 1.00 27.97 1029 ILE A C 1
ATOM 1025 O O . ILE A 1 162 ? -28.010 19.308 -26.294 1.00 28.71 1029 ILE A O 1
ATOM 1030 N N . THR A 1 163 ? -27.351 19.210 -28.444 1.00 27.52 1030 THR A N 1
ATOM 1031 C CA . THR A 1 163 ? -26.123 19.953 -28.187 1.00 29.15 1030 THR A CA 1
ATOM 1032 C C . THR A 1 163 ? -26.386 21.432 -27.935 1.00 33.04 1030 THR A C 1
ATOM 1033 O O . THR A 1 163 ? -25.501 22.126 -27.426 1.00 40.78 1030 THR A O 1
ATOM 1037 N N . SER A 1 164 ? -27.573 21.930 -28.288 1.00 26.53 1031 SER A N 1
ATOM 1038 C CA . SER A 1 164 ? -27.886 23.338 -28.082 1.00 25.24 1031 SER A CA 1
ATOM 1039 C C . SER A 1 164 ? -28.293 23.655 -26.648 1.00 27.36 1031 SER A C 1
ATOM 1040 O O . SER A 1 164 ? -28.225 24.820 -26.248 1.00 33.20 1031 SER A O 1
ATOM 1043 N N . GLY A 1 165 ? -28.728 22.662 -25.874 1.00 18.99 1032 GLY A N 1
ATOM 1044 C CA . GLY A 1 165 ? -29.262 22.938 -24.552 1.00 23.51 1032 GLY A CA 1
ATOM 1045 C C . GLY A 1 165 ? -28.170 23.223 -23.539 1.00 25.10 1032 GLY A C 1
ATOM 1046 O O . GLY A 1 165 ? -27.068 22.677 -23.602 1.00 23.75 1032 GLY A O 1
ATOM 1047 N N . TYR A 1 166 ? -28.483 24.107 -22.588 1.00 23.32 1033 TYR A N 1
ATOM 1048 C CA . TYR A 1 166 ? -27.543 24.360 -21.501 1.00 19.81 1033 TYR A CA 1
ATOM 1049 C C . TYR A 1 166 ? -27.407 23.138 -20.601 1.00 18.03 1033 TYR A C 1
ATOM 1050 O O . TYR A 1 166 ? -26.295 22.751 -20.230 1.00 22.28 1033 TYR A O 1
ATOM 1059 N N . SER A 1 167 ? -28.531 22.543 -20.206 1.00 17.97 1034 SER A N 1
ATOM 1060 C CA . SER A 1 167 ? -28.503 21.358 -19.360 1.00 13.71 1034 SER A CA 1
ATOM 1061 C C . SER A 1 167 ? -29.767 20.548 -19.595 1.00 17.18 1034 SER A C 1
ATOM 1062 O O . SER A 1 167 ? -30.790 21.068 -20.048 1.00 13.50 1034 SER A O 1
ATOM 1065 N N . TRP A 1 168 ? -29.680 19.264 -19.270 1.00 16.92 1035 TRP A N 1
ATOM 1066 C CA . TRP A 1 168 ? -30.800 18.345 -19.373 1.00 20.40 1035 TRP A CA 1
ATOM 1067 C C . TRP A 1 168 ? -30.984 17.667 -18.027 1.00 15.58 1035 TRP A C 1
ATOM 1068 O O . TR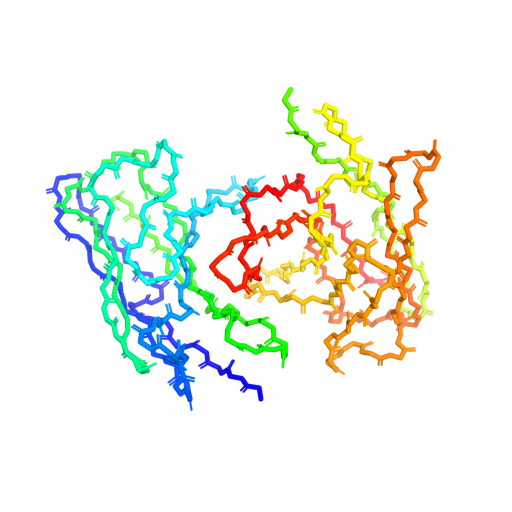P A 1 168 ? -30.007 17.278 -17.382 1.00 18.34 1035 TRP A O 1
ATOM 1079 N N . ASN A 1 169 ? -32.235 17.540 -17.598 1.00 12.72 1036 ASN A N 1
ATOM 1080 C CA . ASN A 1 169 ? -32.528 17.216 -16.211 1.00 15.97 1036 ASN A CA 1
ATOM 1081 C C . ASN A 1 169 ? -33.589 16.133 -16.115 1.00 18.11 1036 ASN A C 1
ATOM 1082 O O . ASN A 1 169 ? -34.434 15.979 -17.001 1.00 17.84 1036 ASN A O 1
ATOM 1087 N N . TRP A 1 170 ? -33.536 15.387 -15.019 1.00 19.86 1037 TRP A N 1
ATOM 1088 C CA . TRP A 1 170 ? -34.603 14.482 -14.628 1.00 19.38 1037 TRP A CA 1
ATOM 1089 C C . TRP A 1 170 ? -35.210 14.998 -13.335 1.00 19.91 1037 TRP A C 1
ATOM 1090 O O . TRP A 1 170 ? -34.485 15.381 -12.409 1.00 20.91 1037 TRP A O 1
ATOM 1101 N N . ILE A 1 171 ? -36.536 15.042 -13.298 1.00 24.42 1038 ILE A N 1
ATOM 1102 C CA . ILE A 1 171 ? -37.310 15.542 -12.170 1.00 13.58 1038 ILE A CA 1
ATOM 1103 C C . ILE A 1 171 ? -38.468 14.576 -11.985 1.00 21.98 1038 ILE A C 1
ATOM 1104 O O . ILE A 1 171 ? -39.162 14.247 -12.953 1.00 21.93 1038 ILE A O 1
ATOM 1109 N N . ARG A 1 172 ? -38.663 14.097 -10.763 1.00 19.58 1039 ARG A N 1
ATOM 1110 C CA . ARG A 1 172 ? -39.683 13.098 -10.498 1.00 19.53 1039 ARG A CA 1
ATOM 1111 C C . ARG A 1 172 ? -40.749 13.669 -9.574 1.00 26.08 1039 ARG A C 1
ATOM 1112 O O . ARG A 1 172 ? -40.481 14.553 -8.753 1.00 28.54 1039 ARG A O 1
ATOM 1120 N N . GLN A 1 173 ? -41.966 13.155 -9.727 1.00 32.41 1040 GLN A N 1
ATOM 1121 C CA . GLN A 1 173 ? -43.129 13.590 -8.954 1.00 27.66 1040 GLN A CA 1
ATOM 1122 C C . GLN A 1 173 ? -43.718 12.350 -8.289 1.00 30.19 1040 GLN A C 1
ATOM 1123 O O . GLN A 1 173 ? -44.355 11.527 -8.954 1.00 31.98 1040 GLN A O 1
ATOM 1129 N N . ALA A 1 174 ? -43.480 12.214 -6.983 1.00 32.49 1041 ALA A N 1
ATOM 1130 C CA . ALA A 1 174 ? -44.046 11.123 -6.209 1.00 45.22 1041 ALA A CA 1
ATOM 1131 C C . ALA A 1 174 ? -45.571 11.230 -6.189 1.00 50.79 1041 ALA A C 1
ATOM 1132 O O . ALA A 1 174 ? -46.127 12.314 -6.384 1.00 46.69 1041 ALA A O 1
ATOM 1134 N N . PRO A 1 175 ? -46.269 10.116 -5.960 1.00 63.54 1042 PRO A N 1
ATOM 1135 C CA . PRO A 1 175 ? -47.739 10.142 -6.023 1.00 67.07 1042 PRO A CA 1
ATOM 1136 C C . PRO A 1 175 ? -48.336 11.117 -5.019 1.00 69.95 1042 PRO A C 1
ATOM 1137 O O . PRO A 1 175 ? -48.065 11.046 -3.817 1.00 66.38 1042 PRO A O 1
ATOM 1141 N N . GLY A 1 176 ? -49.151 12.034 -5.534 1.00 77.73 1043 GLY A N 1
ATOM 1142 C CA . GLY A 1 176 ? -49.815 13.025 -4.693 1.00 84.32 1043 GLY A CA 1
ATOM 1143 C C . GLY A 1 176 ? -48.872 13.819 -3.819 1.00 87.60 1043 GLY A C 1
ATOM 1144 O O . GLY A 1 176 ? -49.219 14.160 -2.681 1.00 85.52 1043 GLY A O 1
ATOM 1145 N N . LYS A 1 177 ? -47.683 14.129 -4.326 1.00 88.85 1044 LYS A N 1
ATOM 1146 C CA . LYS A 1 177 ? -46.640 14.693 -3.477 1.00 84.01 1044 LYS A CA 1
ATOM 1147 C C . LYS A 1 177 ? -45.874 15.761 -4.253 1.00 76.12 1044 LYS A C 1
ATOM 1148 O O . LYS A 1 177 ? -46.328 16.245 -5.297 1.00 63.66 1044 LYS A O 1
ATOM 1150 N N . CYS A 1 178 ? -44.693 16.099 -3.747 1.00 71.47 1045 CYS A N 1
ATOM 1151 C CA A CYS A 1 178 ? -43.946 17.242 -4.236 0.50 67.25 1045 CYS A CA 1
ATOM 1152 C CA B CYS A 1 178 ? -43.893 17.227 -4.204 0.50 67.24 1045 CYS A CA 1
ATOM 1153 C C . CYS A 1 178 ? -42.996 16.834 -5.368 1.00 58.22 1045 CYS A C 1
ATOM 1154 O O . CYS A 1 178 ? -42.695 15.657 -5.581 1.00 56.02 1045 CYS A O 1
ATOM 1159 N N . LEU A 1 179 ? -42.559 17.840 -6.120 1.00 40.28 1046 LEU A N 1
ATOM 1160 C CA . LEU A 1 179 ? -41.603 17.634 -7.197 1.00 29.33 1046 LEU A CA 1
ATOM 1161 C C . LEU A 1 179 ? -40.190 17.576 -6.631 1.00 31.69 1046 LEU A C 1
ATOM 1162 O O . LEU A 1 179 ? -39.859 18.281 -5.672 1.00 31.48 1046 LEU A O 1
ATOM 1167 N N . GLU A 1 180 ? -39.353 16.731 -7.229 1.00 21.79 1047 GLU A N 1
ATOM 1168 C CA . GLU A 1 180 ? -38.003 16.517 -6.721 1.00 19.93 1047 GLU A CA 1
ATOM 1169 C C . GLU A 1 180 ? -37.027 16.479 -7.886 1.00 21.95 1047 GLU A C 1
ATOM 1170 O O . GLU A 1 180 ? -37.111 15.591 -8.743 1.00 22.13 1047 GLU A O 1
ATOM 1176 N N . TRP A 1 181 ? -36.115 17.447 -7.926 1.00 21.09 1048 TRP A N 1
ATOM 1177 C CA . TRP A 1 181 ? -35.057 17.416 -8.922 1.00 16.42 1048 TRP A CA 1
ATOM 1178 C C . TRP A 1 181 ? -34.074 16.316 -8.555 1.00 17.57 1048 TRP A C 1
ATOM 1179 O O . TRP A 1 181 ? -33.738 16.131 -7.384 1.00 24.34 1048 TRP A O 1
ATOM 1190 N N . VAL A 1 182 ? -33.610 15.579 -9.562 1.00 23.73 1049 VAL A N 1
ATOM 1191 C CA . VAL A 1 182 ? -32.932 14.312 -9.348 1.00 21.37 1049 VAL A CA 1
ATOM 1192 C C . VAL A 1 182 ? -31.533 14.291 -9.954 1.00 22.90 1049 VAL A C 1
ATOM 1193 O O . VAL A 1 182 ? -30.593 13.794 -9.325 1.00 24.08 1049 VAL A O 1
ATOM 1197 N N . ALA A 1 183 ? -31.362 14.831 -11.161 1.00 20.03 1050 ALA A N 1
ATOM 1198 C CA . ALA A 1 183 ? -30.078 14.750 -11.853 1.00 22.86 1050 ALA A CA 1
ATOM 1199 C C . ALA A 1 183 ? -30.040 15.766 -12.982 1.00 21.92 1050 ALA A C 1
ATOM 1200 O O . ALA A 1 183 ? -31.074 16.159 -13.527 1.00 22.51 1050 ALA A O 1
ATOM 1202 N N . SER A 1 184 ? -28.822 16.165 -13.340 1.00 24.60 1051 SER A N 1
ATOM 1203 C CA . SER A 1 184 ? -28.614 17.107 -14.426 1.00 22.44 1051 SER A CA 1
ATOM 1204 C C . SER A 1 184 ? -27.306 16.778 -15.123 1.00 21.23 1051 SER A C 1
ATOM 1205 O O . SER A 1 184 ? -26.381 16.241 -14.513 1.00 16.54 1051 SER A O 1
ATOM 1208 N N . ILE A 1 185 ? -27.244 17.100 -16.414 1.00 18.68 1052 ILE A N 1
ATOM 1209 C CA . ILE A 1 185 ? -26.003 17.053 -17.173 1.00 15.18 1052 ILE A CA 1
ATOM 1210 C C . ILE A 1 185 ? -25.945 18.315 -18.025 1.00 18.23 1052 ILE A C 1
ATOM 1211 O O . ILE A 1 185 ? -26.913 18.648 -18.717 1.00 19.13 1052 ILE A O 1
ATOM 1216 N N . THR A 1 186 ? -24.841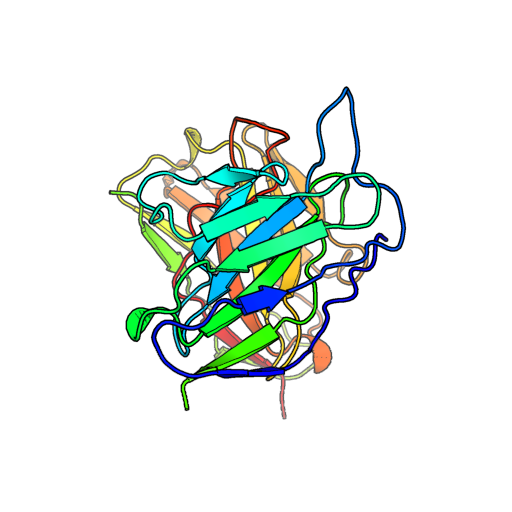 19.047 -17.929 1.00 18.34 1053 THR A N 1
ATOM 1217 C CA . THR A 1 186 ? -24.694 20.282 -18.681 1.00 24.01 1053 THR A CA 1
ATOM 1218 C C . THR A 1 186 ? -24.065 20.004 -20.037 1.00 24.62 1053 THR A C 1
ATOM 1219 O O . THR A 1 186 ? -23.625 18.890 -20.331 1.00 26.78 1053 THR A O 1
ATOM 1223 N N . TYR A 1 187 ? -24.015 21.053 -20.864 1.00 26.78 1054 TYR A N 1
ATOM 1224 C CA . TYR A 1 187 ? -23.501 20.942 -22.225 1.00 26.71 1054 TYR A CA 1
ATOM 1225 C C . TYR A 1 187 ? -22.048 20.484 -22.275 1.00 29.10 1054 TYR A C 1
ATOM 1226 O O . TYR A 1 187 ? -21.616 19.949 -23.301 1.00 34.14 1054 TYR A O 1
ATOM 1235 N N . ASP A 1 188 ? -21.275 20.699 -21.213 1.00 36.77 1055 ASP A N 1
ATOM 1236 C CA . ASP A 1 188 ? -19.880 20.276 -21.205 1.00 46.60 1055 ASP A CA 1
ATOM 1237 C C . ASP A 1 188 ? -19.683 18.880 -20.618 1.00 43.59 1055 ASP A C 1
ATOM 1238 O O . ASP A 1 188 ? -18.540 18.461 -20.417 1.00 57.20 1055 ASP A O 1
ATOM 1243 N N . GLY A 1 189 ? -20.764 18.156 -20.338 1.00 32.36 1056 GLY A N 1
ATOM 1244 C CA . GLY A 1 189 ? -20.670 16.819 -19.798 1.00 33.45 1056 GLY A CA 1
ATOM 1245 C C . GLY A 1 189 ? -20.702 16.719 -18.286 1.00 39.66 1056 GLY A C 1
ATOM 1246 O O . GLY A 1 189 ? -20.795 15.601 -17.760 1.00 50.34 1056 GLY A O 1
ATOM 1247 N N . SER A 1 190 ? -20.629 17.841 -17.567 1.00 30.28 1057 SER A N 1
ATOM 1248 C CA . SER A 1 190 ? -20.651 17.797 -16.110 1.00 28.47 1057 SER A CA 1
ATOM 1249 C C . SER A 1 190 ? -21.999 17.290 -15.618 1.00 28.96 1057 SER A C 1
ATOM 1250 O O . SER A 1 190 ? -23.050 17.754 -16.069 1.00 28.48 1057 SER A O 1
ATOM 1253 N N . THR A 1 191 ? -21.966 16.334 -14.694 1.00 28.58 1058 THR A N 1
ATOM 1254 C CA . THR A 1 191 ? -23.164 15.738 -14.129 1.00 23.95 1058 THR A CA 1
ATOM 1255 C C . THR A 1 191 ? -23.321 16.166 -12.678 1.00 30.87 1058 THR A C 1
ATOM 1256 O O . THR A 1 191 ? -22.357 16.543 -12.005 1.00 40.37 1058 THR A O 1
ATOM 1260 N N . ASN A 1 192 ? -24.560 16.112 -12.204 1.00 27.29 1059 ASN A N 1
ATOM 1261 C CA . ASN A 1 192 ? -24.858 16.478 -10.830 1.00 26.06 1059 ASN A CA 1
ATOM 1262 C C . ASN A 1 192 ? -26.066 15.679 -10.368 1.00 25.38 1059 ASN A C 1
ATOM 1263 O O . ASN A 1 192 ? -26.988 15.424 -11.150 1.00 29.72 1059 ASN A O 1
ATOM 1268 N N . TYR A 1 193 ? -26.054 15.276 -9.103 1.00 29.82 1060 TYR A N 1
ATOM 1269 C CA . TYR A 1 193 ? -27.101 14.421 -8.573 1.00 26.92 1060 TYR A CA 1
ATOM 1270 C C . TYR A 1 193 ? -27.635 14.979 -7.263 1.00 28.96 1060 TYR A C 1
ATOM 1271 O O . TYR A 1 193 ? -26.941 15.695 -6.535 1.00 33.32 1060 TYR A O 1
ATOM 1280 N N . ASN A 1 194 ? -28.891 14.655 -6.990 1.00 27.51 1061 ASN A N 1
ATOM 1281 C CA . ASN A 1 194 ? -29.496 14.956 -5.705 1.00 24.61 1061 ASN A CA 1
ATOM 1282 C C . ASN A 1 194 ? -29.003 13.933 -4.689 1.00 30.49 1061 ASN A C 1
ATOM 1283 O O . ASN A 1 194 ? -29.171 12.729 -4.913 1.00 30.29 1061 ASN A O 1
ATOM 1288 N N . PRO A 1 195 ? -28.378 14.357 -3.576 1.00 31.28 1062 PRO A N 1
ATOM 1289 C CA . PRO A 1 195 ? -27.873 13.385 -2.588 1.00 36.67 1062 PRO A CA 1
ATOM 1290 C C . PRO A 1 195 ? -28.935 12.422 -2.084 1.00 38.47 1062 PRO A C 1
ATOM 1291 O O . PRO A 1 195 ? -28.612 11.333 -1.603 1.00 45.59 1062 PRO A O 1
ATOM 1295 N N . SER A 1 196 ? -30.207 12.81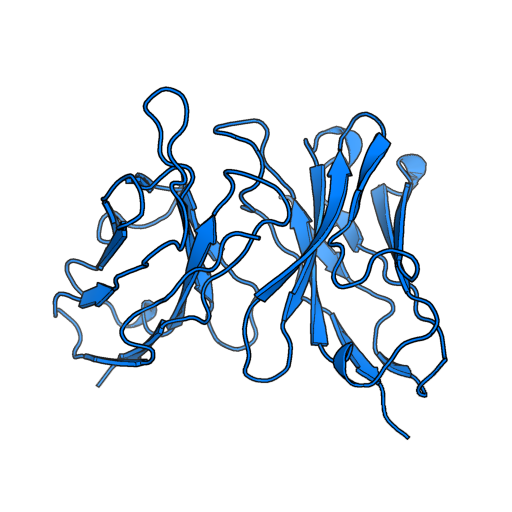2 -2.204 1.00 46.05 1063 SER A N 1
ATOM 1296 C CA . SER A 1 196 ? -31.305 11.934 -1.814 1.00 52.32 1063 SER A CA 1
ATOM 1297 C C . SER A 1 196 ? -31.290 10.620 -2.588 1.00 56.12 1063 SER A C 1
ATOM 1298 O O . SER A 1 196 ? -31.823 9.613 -2.109 1.00 62.00 1063 SER A O 1
ATOM 1301 N N . VAL A 1 197 ? -30.692 10.608 -3.778 1.00 50.97 1064 VAL A N 1
ATOM 1302 C CA . VAL A 1 197 ? -30.647 9.415 -4.617 1.00 60.40 1064 VAL A CA 1
ATOM 1303 C C . VAL A 1 197 ? -29.234 9.034 -5.033 1.00 68.62 1064 VAL A C 1
ATOM 1304 O O . VAL A 1 197 ? -29.046 7.940 -5.589 1.00 72.75 1064 VAL A O 1
ATOM 1308 N N . LYS A 1 198 ? -28.240 9.886 -4.786 1.00 69.91 1065 LYS A N 1
ATOM 1309 C CA . LYS A 1 198 ? -26.911 9.717 -5.365 1.00 64.35 1065 LYS A CA 1
ATOM 1310 C C . LYS A 1 198 ? -26.292 8.380 -4.959 1.00 70.43 1065 LYS A C 1
ATOM 1311 O O . LYS A 1 198 ? -26.527 7.860 -3.863 1.00 67.36 1065 LYS A O 1
ATOM 1314 N N . GLY A 1 199 ? -25.489 7.822 -5.869 1.00 66.61 1066 GLY A N 1
ATOM 1315 C CA . GLY A 1 199 ? -24.952 6.491 -5.725 1.00 66.58 1066 GLY A CA 1
ATOM 1316 C C . GLY A 1 199 ? -25.785 5.403 -6.370 1.00 65.35 1066 GLY A C 1
ATOM 1317 O O . GLY A 1 199 ? -25.252 4.331 -6.677 1.00 70.37 1066 GLY A O 1
ATOM 1318 N N . ARG A 1 200 ? -27.077 5.650 -6.582 1.00 53.59 1067 ARG A N 1
ATOM 1319 C CA . ARG A 1 200 ? -27.971 4.713 -7.247 1.00 52.26 1067 ARG A CA 1
ATOM 1320 C C . ARG A 1 200 ? -28.401 5.204 -8.619 1.00 48.26 1067 ARG A C 1
ATOM 1321 O O . ARG A 1 200 ? -29.315 4.627 -9.216 1.00 50.37 1067 ARG A O 1
ATOM 1329 N N . ILE A 1 201 ? -27.770 6.252 -9.131 1.00 41.60 1068 ILE A N 1
ATOM 1330 C CA . ILE A 1 201 ? -28.315 7.007 -10.248 1.00 39.53 1068 ILE A CA 1
ATOM 1331 C C . ILE A 1 201 ? -27.178 7.479 -11.142 1.00 37.18 1068 ILE A C 1
ATOM 1332 O O . ILE A 1 201 ? -26.125 7.911 -10.661 1.00 39.98 1068 ILE A O 1
ATOM 1337 N N . THR A 1 202 ? -27.388 7.386 -12.450 1.00 29.80 1069 THR A N 1
ATOM 1338 C CA . THR A 1 202 ? -26.421 7.874 -13.420 1.00 33.14 1069 THR A CA 1
ATOM 1339 C C . THR A 1 202 ? -27.176 8.554 -14.546 1.00 28.49 1069 THR A C 1
ATOM 1340 O O . THR A 1 202 ? -28.147 8.001 -15.071 1.00 30.22 1069 THR A O 1
ATOM 1344 N N . ILE A 1 203 ? -26.748 9.760 -14.894 1.00 27.78 1070 ILE A N 1
ATOM 1345 C CA . ILE A 1 203 ? -27.276 10.475 -16.044 1.00 26.42 1070 ILE A CA 1
ATOM 1346 C C . ILE A 1 203 ? -26.203 10.457 -17.124 1.00 29.29 1070 ILE A C 1
ATOM 1347 O O . ILE A 1 203 ? -25.003 10.486 -16.823 1.00 32.93 1070 ILE A O 1
ATOM 1352 N N . SER A 1 204 ? -26.635 10.352 -18.378 1.00 25.92 1071 SER A N 1
ATOM 1353 C CA . SER A 1 204 ? -25.712 10.266 -19.499 1.00 24.30 1071 SER A CA 1
ATOM 1354 C C . SER A 1 204 ? -26.388 10.848 -20.728 1.00 26.04 1071 SER A C 1
ATOM 1355 O O . SER A 1 204 ? -27.607 11.019 -20.771 1.00 27.80 1071 SER A O 1
ATOM 1358 N N . ARG A 1 205 ? -25.576 11.141 -21.737 1.00 23.67 1072 ARG A N 1
ATOM 1359 C CA . ARG A 1 205 ? -26.015 11.853 -22.926 1.00 27.71 1072 ARG A CA 1
ATOM 1360 C C . ARG A 1 205 ? -25.463 11.149 -24.156 1.00 35.88 1072 ARG A C 1
ATOM 1361 O O . ARG A 1 205 ? -24.329 10.659 -24.138 1.00 32.76 1072 ARG A O 1
ATOM 1369 N N . ASP A 1 206 ? -26.269 11.090 -25.217 1.00 38.04 1073 ASP A N 1
ATOM 1370 C CA . ASP A 1 206 ? -25.853 10.532 -26.505 1.00 43.23 1073 ASP A CA 1
ATOM 1371 C C . ASP A 1 206 ? -26.209 11.545 -27.591 1.00 42.82 1073 ASP A C 1
ATOM 1372 O O . ASP A 1 206 ? -27.362 11.614 -28.030 1.00 36.37 1073 ASP A O 1
ATOM 1377 N N . ASP A 1 207 ? -25.207 12.311 -28.035 1.00 43.10 1074 ASP A N 1
ATOM 1378 C CA . ASP A 1 207 ? -25.441 13.344 -29.041 1.00 43.28 1074 ASP A CA 1
ATOM 1379 C C . ASP A 1 207 ? -25.874 12.748 -30.375 1.00 35.43 1074 ASP A C 1
ATOM 1380 O O . ASP A 1 207 ? -26.764 13.292 -31.040 1.00 40.30 1074 ASP A O 1
ATOM 1385 N N . SER A 1 208 ? -25.260 11.638 -30.791 1.00 32.69 1075 SER A N 1
ATOM 1386 C CA . SER A 1 208 ? -25.559 11.091 -32.112 1.00 34.41 1075 SER A CA 1
ATOM 1387 C C . SER A 1 208 ? -27.002 10.608 -32.231 1.00 36.20 1075 SER A C 1
ATOM 1388 O O . SER A 1 208 ? -27.519 10.505 -33.348 1.00 36.85 1075 SER A O 1
ATOM 1391 N N . LYS A 1 209 ? -27.669 10.326 -31.113 1.00 32.39 1076 LYS A N 1
ATOM 1392 C CA . LYS A 1 209 ? -29.070 9.927 -31.129 1.00 34.70 1076 LYS A CA 1
ATOM 1393 C C . LYS A 1 209 ? -29.996 10.985 -30.542 1.00 30.60 1076 LYS A C 1
ATOM 1394 O O . LYS A 1 209 ? -31.199 10.733 -30.414 1.00 27.04 1076 LYS A O 1
ATOM 1400 N N . ASN A 1 210 ? -29.467 12.155 -30.175 1.00 29.51 1077 ASN A N 1
ATOM 1401 C CA . ASN A 1 210 ? -30.262 13.267 -29.653 1.00 23.80 1077 ASN A CA 1
ATOM 1402 C C . ASN A 1 210 ? -31.064 12.858 -28.417 1.00 30.13 1077 ASN A C 1
ATOM 1403 O O . ASN A 1 210 ? -32.201 13.294 -28.218 1.00 26.96 1077 ASN A O 1
ATOM 1408 N N . THR A 1 211 ? -30.454 12.037 -27.566 1.00 28.90 1078 THR A N 1
ATOM 1409 C CA . THR A 1 211 ? -31.128 11.449 -26.418 1.00 28.64 1078 THR A CA 1
ATOM 1410 C C . THR A 1 211 ? -30.227 11.534 -25.192 1.00 25.08 1078 THR A C 1
ATOM 1411 O O . THR A 1 211 ? -28.999 11.514 -25.300 1.00 30.10 1078 THR A O 1
ATOM 1415 N N . PHE A 1 212 ? -30.841 11.646 -24.020 1.00 20.75 1079 PHE A N 1
ATOM 1416 C CA . PHE A 1 212 ? -30.118 11.451 -22.775 1.00 21.81 1079 PHE A CA 1
ATOM 1417 C C . PHE A 1 212 ? -30.897 10.463 -21.922 1.00 19.69 1079 PHE A C 1
ATOM 1418 O O . PHE A 1 212 ? -32.056 10.143 -22.209 1.00 23.08 1079 PHE A O 1
ATOM 1426 N N . TYR A 1 213 ? -30.238 9.954 -20.881 1.00 18.64 1080 TYR A N 1
ATOM 1427 C CA . TYR A 1 213 ? -30.712 8.766 -20.183 1.00 23.73 1080 TYR A CA 1
ATOM 1428 C C . TYR A 1 213 ? -30.626 8.949 -18.676 1.00 24.22 1080 TYR A C 1
ATOM 1429 O O . TYR A 1 213 ? -29.808 9.720 -18.169 1.00 22.87 1080 TYR A O 1
ATOM 1438 N N . LEU A 1 214 ? -31.470 8.204 -17.965 1.00 19.05 1081 LEU A N 1
ATOM 1439 C CA . LEU A 1 214 ? -31.354 8.023 -16.525 1.00 21.05 1081 LEU A CA 1
ATOM 1440 C C . LEU A 1 214 ? -31.298 6.530 -16.243 1.00 23.91 1081 LEU A C 1
ATOM 1441 O O . LEU A 1 214 ? -32.225 5.792 -16.597 1.00 26.88 1081 LEU A O 1
ATOM 1446 N N . GLN A 1 215 ? -30.211 6.085 -15.627 1.00 29.75 1082 GLN A N 1
ATOM 1447 C CA . GLN A 1 215 ? -30.071 4.701 -15.195 1.00 36.27 1082 GLN A CA 1
ATOM 1448 C C . GLN A 1 215 ? -30.310 4.654 -13.692 1.00 35.00 1082 GLN A C 1
ATOM 1449 O O . GLN A 1 215 ? -29.660 5.381 -12.933 1.00 33.98 1082 GLN A O 1
ATOM 1455 N N . MET A 1 216 ? -31.260 3.824 -13.270 1.00 43.38 1083 MET A N 1
ATOM 1456 C CA . MET A 1 216 ? -31.644 3.696 -11.870 1.00 47.02 1083 MET A CA 1
ATOM 1457 C C . MET A 1 216 ? -31.379 2.268 -11.416 1.00 45.19 1083 MET A C 1
ATOM 1458 O O . MET A 1 216 ? -31.810 1.318 -12.075 1.00 46.26 1083 MET A O 1
ATOM 1462 N N . ASN A 1 217 ? -30.684 2.116 -10.291 1.00 36.16 1084 ASN A N 1
ATOM 1463 C CA . ASN A 1 217 ? -30.337 0.803 -9.771 1.00 39.87 1084 ASN A CA 1
ATOM 1464 C C . ASN A 1 217 ? -30.773 0.693 -8.318 1.00 42.32 1084 ASN A C 1
ATOM 1465 O O . ASN A 1 217 ? -30.892 1.698 -7.612 1.00 40.40 1084 ASN A O 1
ATOM 1470 N N . SER A 1 218 ? -31.015 -0.544 -7.883 1.00 44.52 1085 SER A N 1
ATOM 1471 C CA . SER A 1 218 ? -31.400 -0.838 -6.504 1.00 49.36 1085 SER A CA 1
ATOM 1472 C C . SER A 1 218 ? -32.609 -0.004 -6.092 1.00 50.21 1085 SER A C 1
ATOM 1473 O O . SER A 1 218 ? -32.617 0.664 -5.054 1.00 50.17 1085 SER A O 1
ATOM 1476 N N . LEU A 1 219 ? -33.639 -0.047 -6.932 1.00 46.10 1086 LEU A N 1
ATOM 1477 C CA . LEU A 1 219 ? -34.825 0.767 -6.711 1.00 42.22 1086 LEU A CA 1
ATOM 1478 C C . LEU A 1 219 ? -35.528 0.378 -5.417 1.00 44.30 1086 LEU A C 1
ATOM 1479 O O . LEU A 1 219 ? -35.639 -0.805 -5.078 1.00 47.09 1086 LEU A O 1
ATOM 1484 N N . ARG A 1 220 ? -35.998 1.386 -4.694 1.00 50.49 1087 ARG A N 1
ATOM 1485 C CA . ARG A 1 220 ? -36.828 1.202 -3.512 1.00 49.63 1087 ARG A CA 1
ATOM 1486 C C . ARG A 1 220 ? -38.239 1.701 -3.803 1.00 48.57 1087 ARG A C 1
ATOM 1487 O O . ARG A 1 220 ? -38.507 2.318 -4.840 1.00 41.42 1087 ARG A O 1
ATOM 1489 N N . ALA A 1 221 ? -39.149 1.422 -2.867 1.00 43.44 1088 ALA A N 1
ATOM 1490 C CA . ALA A 1 221 ? -40.546 1.802 -3.058 1.00 46.76 1088 ALA A CA 1
ATOM 1491 C C . ALA A 1 221 ? -40.729 3.316 -3.120 1.00 43.32 1088 ALA A C 1
ATOM 1492 O O . ALA A 1 221 ? -41.649 3.798 -3.790 1.00 42.60 1088 ALA A O 1
ATOM 1494 N N . GLU A 1 222 ? -39.876 4.081 -2.435 1.00 48.97 1089 GLU A N 1
ATOM 1495 C CA . GLU A 1 222 ? -39.995 5.534 -2.475 1.00 51.45 1089 GLU A CA 1
ATOM 1496 C C . GLU A 1 222 ? -39.564 6.119 -3.814 1.00 49.37 1089 GLU A C 1
ATOM 1497 O O . GLU A 1 222 ? -39.725 7.327 -4.026 1.00 51.40 1089 GLU A O 1
ATOM 1500 N N . ASP A 1 223 ? -39.027 5.302 -4.717 1.00 44.27 1090 ASP A N 1
ATOM 1501 C CA . ASP A 1 223 ? -38.673 5.751 -6.055 1.00 42.68 1090 ASP A CA 1
ATOM 1502 C C . ASP A 1 223 ? -39.846 5.703 -7.027 1.00 32.39 1090 ASP A C 1
ATOM 1503 O O . ASP A 1 223 ? -39.706 6.170 -8.164 1.00 28.18 1090 ASP A O 1
ATOM 1508 N N . THR A 1 224 ? -40.985 5.151 -6.611 1.00 29.26 1091 THR A N 1
ATOM 1509 C CA . THR A 1 224 ? -42.189 5.189 -7.431 1.00 31.71 1091 THR A CA 1
ATOM 1510 C C . THR A 1 224 ? -42.597 6.633 -7.679 1.00 36.91 1091 THR A C 1
ATOM 1511 O O . THR A 1 224 ? -42.803 7.396 -6.728 1.00 38.45 1091 THR A O 1
ATOM 1515 N N . ALA A 1 225 ? -42.706 7.012 -8.953 1.00 30.36 1092 ALA A N 1
ATOM 1516 C CA . ALA A 1 225 ? -43.013 8.394 -9.307 1.00 28.78 1092 ALA A CA 1
ATOM 1517 C C . ALA A 1 225 ? -43.218 8.493 -10.812 1.00 30.08 1092 ALA A C 1
ATOM 1518 O O . ALA A 1 225 ? -42.907 7.569 -11.572 1.00 32.43 1092 ALA A O 1
ATOM 1520 N N . VAL A 1 226 ? -43.744 9.639 -11.229 1.00 27.67 1093 VAL A N 1
ATOM 1521 C CA . VAL A 1 226 ? -43.694 10.058 -12.622 1.00 25.73 1093 VAL A CA 1
ATOM 1522 C C . VAL A 1 226 ? -42.375 10.785 -12.829 1.00 23.67 1093 VAL A C 1
ATOM 1523 O O . VAL A 1 226 ? -42.080 11.759 -12.129 1.00 22.63 1093 VAL A O 1
ATOM 1527 N N . TYR A 1 227 ? -41.569 10.307 -13.772 1.00 27.59 1094 TYR A N 1
ATOM 1528 C CA . TYR A 1 227 ? -40.277 10.914 -14.060 1.00 21.05 1094 TYR A CA 1
ATOM 1529 C C . TYR A 1 227 ? -40.411 11.795 -15.291 1.00 16.99 1094 TYR A C 1
ATOM 1530 O O . TYR A 1 227 ? -40.856 11.334 -16.349 1.00 21.79 1094 TYR A O 1
ATOM 1539 N N . TYR A 1 228 ? -40.049 13.060 -15.134 1.00 22.68 1095 TYR A N 1
ATOM 1540 C CA . TYR A 1 228 ? -40.019 14.025 -16.217 1.00 20.45 1095 TYR A CA 1
ATOM 1541 C C . TYR A 1 228 ? -38.577 14.298 -16.619 1.00 22.24 1095 TYR A C 1
ATOM 1542 O O . TYR A 1 228 ? -37.685 14.352 -15.763 1.00 20.44 1095 TYR A O 1
ATOM 1551 N N . CYS A 1 229 ? -38.350 14.474 -17.918 1.00 12.65 1096 CYS A N 1
ATOM 1552 C CA . CYS A 1 229 ? -37.147 15.142 -18.387 1.00 16.98 1096 CYS A CA 1
ATOM 1553 C C . CYS A 1 229 ? -37.466 16.607 -18.659 1.00 19.17 1096 CYS A C 1
ATOM 1554 O O . CYS A 1 229 ? -38.614 16.974 -18.921 1.00 20.92 1096 CYS A O 1
ATOM 1557 N N . ALA A 1 230 ? -36.439 17.447 -18.574 1.00 16.88 1097 ALA A N 1
ATOM 1558 C CA . ALA A 1 230 ? -36.642 18.882 -18.685 1.00 11.26 1097 ALA A CA 1
ATOM 1559 C C . ALA A 1 230 ? -35.327 19.539 -19.060 1.00 15.93 1097 ALA A C 1
ATOM 1560 O O . ALA A 1 230 ? -34.251 19.052 -18.703 1.00 21.34 1097 ALA A O 1
ATOM 1562 N N . ARG A 1 231 ? -35.426 20.651 -19.781 1.00 19.08 1098 ARG A N 1
ATOM 1563 C CA . ARG A 1 231 ? -34.259 21.379 -20.255 1.00 18.89 1098 ARG A CA 1
ATOM 1564 C C . ARG A 1 231 ? -34.031 22.592 -19.364 1.00 19.30 1098 ARG A C 1
ATOM 1565 O O . ARG A 1 231 ? -34.980 23.302 -19.020 1.00 18.79 1098 ARG A O 1
ATOM 1573 N N . GLY A 1 232 ? -32.776 22.816 -18.979 1.00 16.85 1099 GLY A N 1
ATOM 1574 C CA . GLY A 1 232 ? -32.410 24.030 -18.284 1.00 19.42 1099 GLY A CA 1
ATOM 1575 C C . GLY A 1 232 ? -32.213 25.185 -19.250 1.00 28.09 1099 GLY A C 1
ATOM 1576 O O . GLY A 1 232 ? -32.358 25.058 -20.466 1.00 23.07 1099 GLY A O 1
ATOM 1577 N N . SER A 1 233 ? -31.855 26.337 -18.687 1.00 23.83 1100 SER A N 1
ATOM 1578 C CA . SER A 1 233 ? -31.798 27.584 -19.432 1.00 18.63 1100 SER A CA 1
ATOM 1579 C C . SER A 1 233 ? -30.373 28.124 -19.482 1.00 25.15 1100 SER A C 1
ATOM 1580 O O . SER A 1 233 ? -29.565 27.872 -18.582 1.00 15.87 1100 SER A O 1
ATOM 1583 N N . HIS A 1 234 ? -30.073 28.871 -20.553 1.00 15.28 1101 HIS A N 1
ATOM 1584 C CA . HIS A 1 234 ? -28.806 29.585 -20.673 1.00 17.50 1101 HIS A CA 1
ATOM 1585 C C . HIS A 1 234 ? -28.756 30.866 -19.848 1.00 23.39 1101 HIS A C 1
ATOM 1586 O O . HIS A 1 234 ? -27.673 31.448 -19.706 1.00 23.59 1101 HIS A O 1
ATOM 1593 N N . TYR A 1 235 ? -29.884 31.316 -19.302 1.00 21.93 1102 TYR A N 1
ATOM 1594 C CA . TYR A 1 235 ? -29.990 32.645 -18.716 1.00 23.02 1102 TYR A CA 1
ATOM 1595 C C . TYR A 1 235 ? -30.470 32.574 -17.275 1.00 22.00 1102 TYR A C 1
ATOM 1596 O O . TYR A 1 235 ? -31.035 31.570 -16.832 1.00 25.05 1102 TYR A O 1
ATOM 1605 N N . PHE A 1 236 ? -30.234 33.673 -16.555 1.00 32.24 1103 PHE A N 1
ATOM 1606 C CA . PHE A 1 236 ? -30.824 33.933 -15.238 1.00 28.80 1103 PHE A CA 1
ATOM 1607 C C . PHE A 1 236 ? -30.616 32.776 -14.266 1.00 22.24 1103 PHE A C 1
ATOM 1608 O O . PHE A 1 236 ? -31.552 32.305 -13.620 1.00 23.87 1103 PHE A O 1
ATOM 1616 N N . GLY A 1 237 ? -29.373 32.314 -14.159 1.00 21.39 1104 GLY A N 1
ATOM 1617 C CA . GLY A 1 237 ? -29.045 31.287 -13.189 1.00 23.54 1104 GLY A CA 1
ATOM 1618 C C . GLY A 1 237 ? -29.329 29.866 -13.621 1.00 27.39 1104 GLY A C 1
ATOM 1619 O O . GLY A 1 237 ? -29.108 28.944 -12.823 1.00 31.89 1104 GLY A O 1
ATOM 1620 N N . HIS A 1 238 ? -29.866 29.667 -14.828 1.00 24.11 1105 HIS A N 1
ATOM 1621 C CA . HIS A 1 238 ? -29.852 28.385 -15.529 1.00 19.90 1105 HIS A CA 1
ATOM 1622 C C . HIS A 1 238 ? -30.901 27.387 -15.055 1.00 26.23 1105 HIS A C 1
ATOM 1623 O O . HIS A 1 238 ? -31.553 26.741 -15.882 1.00 30.59 1105 HIS A O 1
ATOM 1630 N N . TRP A 1 239 ? -31.060 27.226 -13.742 1.00 21.43 1106 TRP A N 1
ATOM 1631 C CA . TRP A 1 239 ? -31.703 26.032 -13.200 1.00 19.75 1106 TRP A CA 1
ATOM 1632 C C . TRP A 1 239 ? -33.198 26.212 -12.963 1.00 24.74 1106 TRP A C 1
ATOM 1633 O O . TRP A 1 239 ? -33.745 25.757 -11.956 1.00 29.84 1106 TRP A O 1
ATOM 1644 N N . HIS A 1 240 ? -33.878 26.870 -13.893 1.00 22.06 1107 HIS A N 1
ATOM 1645 C CA . HIS A 1 240 ? -35.322 26.793 -14.039 1.00 22.56 1107 HIS A CA 1
ATOM 1646 C C . HIS A 1 240 ? -35.616 26.101 -15.364 1.00 22.11 1107 HIS A C 1
ATOM 1647 O O . HIS A 1 240 ? -34.772 26.069 -16.259 1.00 21.62 1107 HIS A O 1
ATOM 1654 N N . PHE A 1 241 ? -36.815 25.537 -15.490 1.00 15.37 1108 PHE A N 1
ATOM 1655 C CA . PHE A 1 241 ? -37.082 24.532 -16.519 1.00 18.81 1108 PHE A CA 1
ATOM 1656 C C . PHE A 1 241 ? -38.270 24.943 -17.383 1.00 18.33 1108 PHE A C 1
ATOM 1657 O O . PHE A 1 241 ? -39.426 24.766 -16.987 1.00 21.42 1108 PHE A O 1
ATOM 1665 N N . ALA A 1 242 ? -37.986 25.456 -18.582 1.00 15.03 1109 ALA A N 1
ATOM 1666 C CA . ALA A 1 242 ? -39.043 25.941 -19.463 1.00 18.74 1109 ALA A CA 1
ATOM 1667 C C . ALA A 1 242 ? -39.635 24.863 -20.359 1.00 20.08 1109 ALA A C 1
ATOM 1668 O O . ALA A 1 242 ? -40.764 25.029 -20.834 1.00 26.24 1109 ALA A O 1
ATOM 1670 N N . VAL A 1 243 ? -38.915 23.771 -20.613 1.00 17.53 1110 VAL A N 1
ATOM 1671 C CA . VAL A 1 243 ? -39.391 22.714 -21.498 1.00 17.73 1110 VAL A CA 1
ATOM 1672 C C . VAL A 1 243 ? -39.339 21.391 -20.754 1.00 15.55 1110 VAL A C 1
ATOM 1673 O O . VAL A 1 243 ? -38.286 21.012 -20.229 1.00 23.15 1110 VAL A O 1
ATOM 1677 N N . TRP A 1 244 ? -40.474 20.685 -20.728 1.00 13.23 1111 TRP A N 1
ATOM 1678 C CA . TRP A 1 244 ? -40.618 19.408 -20.050 1.00 12.64 1111 TRP A CA 1
ATOM 1679 C C . TRP A 1 244 ? -41.152 18.370 -21.023 1.00 21.56 1111 TRP A C 1
ATOM 1680 O O . TRP A 1 244 ? -41.827 18.706 -21.998 1.00 17.78 1111 TRP A O 1
ATOM 1691 N N . GLY A 1 245 ? -40.868 17.104 -20.729 1.00 20.08 1112 GLY A N 1
ATOM 1692 C CA . GLY A 1 245 ? -41.482 15.999 -21.431 1.00 20.19 1112 GLY A CA 1
ATOM 1693 C C . GLY A 1 245 ? -42.858 15.674 -20.873 1.00 25.17 1112 GLY A C 1
ATOM 1694 O O . GLY A 1 245 ? -43.416 16.383 -20.036 1.00 28.51 1112 GLY A O 1
ATOM 1695 N N . GLN A 1 246 ? -43.411 14.565 -21.355 1.00 24.19 1113 GLN A N 1
ATOM 1696 C CA . GLN A 1 246 ? -44.744 14.160 -20.932 1.00 38.51 1113 GLN A CA 1
ATOM 1697 C C . GLN A 1 246 ? -44.739 13.433 -19.593 1.00 32.76 1113 GLN A C 1
ATOM 1698 O O . GLN A 1 246 ? -45.791 13.332 -18.952 1.00 27.47 1113 GLN A O 1
ATOM 1701 N N . GLY A 1 247 ? -43.589 12.933 -19.154 1.00 29.70 1114 GLY A N 1
ATOM 1702 C CA . GLY A 1 247 ? -43.519 12.158 -17.931 1.00 35.34 1114 GLY A CA 1
ATOM 1703 C C . GLY A 1 247 ? -43.816 10.691 -18.158 1.00 37.71 1114 GLY A C 1
ATOM 1704 O O . GLY A 1 247 ? -44.705 10.352 -18.944 1.00 46.48 1114 GLY A O 1
ATOM 1705 N N . THR A 1 248 ? -43.075 9.809 -17.492 1.00 28.12 1115 THR A N 1
ATOM 1706 C CA . THR A 1 248 ? -43.303 8.374 -17.598 1.00 28.96 1115 THR A CA 1
ATOM 1707 C C . THR A 1 248 ? -43.385 7.785 -16.195 1.00 34.58 1115 THR A C 1
ATOM 1708 O O . THR A 1 248 ? -42.620 8.164 -15.301 1.00 26.50 1115 THR A O 1
ATOM 1712 N N . LEU A 1 249 ? -44.341 6.882 -15.994 1.00 33.44 1116 LEU A N 1
ATOM 1713 C CA . LEU A 1 249 ? -44.599 6.354 -14.663 1.00 32.55 1116 LEU A CA 1
ATOM 1714 C C . LEU A 1 249 ? -43.670 5.189 -14.362 1.00 33.05 1116 LEU A C 1
ATOM 1715 O O . LEU A 1 249 ? -43.594 4.228 -15.134 1.00 34.37 1116 LEU A O 1
ATOM 1720 N N . VAL A 1 250 ? -42.964 5.283 -13.238 1.00 32.47 1117 VAL A N 1
ATOM 1721 C CA . VAL A 1 250 ? -42.156 4.195 -12.698 1.00 33.27 1117 VAL A CA 1
ATOM 1722 C C . VAL A 1 250 ? -42.856 3.686 -11.446 1.00 38.16 1117 VAL A C 1
ATOM 1723 O O . VAL A 1 250 ? -43.055 4.442 -10.486 1.00 39.18 1117 VAL A O 1
ATOM 1727 N N . THR A 1 251 ? -43.235 2.412 -11.453 1.00 41.35 1118 THR A N 1
ATOM 1728 C CA . THR A 1 251 ? -43.889 1.778 -10.315 1.00 41.29 1118 THR A CA 1
ATOM 1729 C C . THR A 1 251 ? -42.976 0.690 -9.771 1.00 41.97 1118 THR A C 1
ATOM 1730 O O . THR A 1 251 ? -42.627 -0.251 -10.491 1.00 44.92 1118 THR A O 1
ATOM 1734 N N . VAL A 1 252 ? -42.587 0.821 -8.509 1.00 42.62 1119 VAL A N 1
ATOM 1735 C CA . VAL A 1 252 ? -41.789 -0.187 -7.824 1.00 47.05 1119 VAL A CA 1
ATOM 1736 C C . VAL A 1 252 ? -42.699 -0.868 -6.810 1.00 52.21 1119 VAL A C 1
ATOM 1737 O O . VAL A 1 252 ? -43.068 -0.270 -5.792 1.00 54.77 1119 VAL A O 1
ATOM 1741 N N . SER A 1 253 ? -43.074 -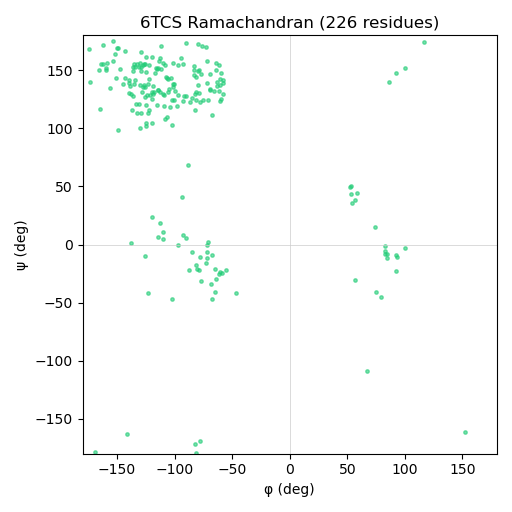2.114 -7.093 1.00 54.42 1120 SER A N 1
ATOM 1742 C CA . SER A 1 253 ? -43.969 -2.868 -6.226 1.00 58.42 1120 SER A CA 1
ATOM 1743 C C . SER A 1 253 ? -43.705 -4.354 -6.415 1.00 64.68 1120 SER A C 1
ATOM 1744 O O . SER A 1 253 ? -42.911 -4.764 -7.266 1.00 62.19 1120 SER A O 1
ATOM 1746 N N . SER A 1 254 ? -44.387 -5.161 -5.607 1.00 74.14 1121 SER A N 1
ATOM 1747 C CA . SER A 1 254 ? -44.256 -6.614 -5.669 1.00 77.97 1121 SER A CA 1
ATOM 1748 C C . SER A 1 254 ? -45.404 -7.247 -6.455 1.00 81.96 1121 SER A C 1
ATOM 1749 O O . SER A 1 254 ? -46.502 -6.693 -6.535 1.00 83.12 1121 SER A O 1
#

Radius of gyration: 17.45 Å; Cα contacts (8 Å, |Δi|>4): 667; chains: 1; bounding box: 46×48×38 Å

Nearest PDB structures (foldseek):
  6tcs-assembly1_A  TM=1.004E+00  e=5.226E-51  Homo sapiens
  3auv-assembly8_D  TM=9.457E-01  e=1.150E-37  Homo sapiens
  7pa6-assembly2_TTT  TM=9.521E-01  e=4.230E-36  Homo sapiens
  7pa6-assembly2_QQQ  TM=9.482E-01  e=3.411E-36  Homo sapiens
  6ejg-assembly1_D  TM=9.459E-01  e=3.034E-32  Mus musculus

Sequence (232 aa):
DIQLTQSPSSLSASVGDRVTITCCRASQSVDYDGDSYMNWYQQKPGKAPKLLIYAASYLESGVPSRFSGSGSGTDFTLTISSLQPEDFATYYCQQSHEDPYTFGCGTKVEIKEVQLVESGGGLVQPGGSLLRLSSCAVSGYSITSGYSWNWIRQAPGKCCLEWVASITYDGSTNYNPSVKGRITISRDDSKNTFYLQMNSLRAEDTAVYYCARGSHYFGHWHFAVWGQGTLVTVSS

B-factor: mean 34.04, std 14.85, range [11.18, 88.85]